Protein AF-A0A8X7SJ91-F1 (afdb_monomer_lite)

Radius of gyration: 22.36 Å; chains: 1; bounding box: 87×48×69 Å

InterPro domains:
  IPR030182 Purine permease, plant [PF16913] (21-328)
  IPR030182 Purine permease, plant [PTHR31376] (12-329)

Organism: Brassica carinata (NCBI:txid52824)

Sequence (375 aa):
MEVDPTTEIVNETGENINLATIITCTTFVITGQCIARLLETFHHHHNFYWSLHDGIWTQPFLQVIGFPLLLLPFFFLSSRKHNQLLITSKPYSLSLLYICTGITMLVQVRLYVKGKLESPFNKFLLLDGSRIYLTPIFAAIIKRIKFNVWMVISLVYTIAITTLSSYVGGELSALLSAFTFIFLLGNIEKTFDVYISKGNKKVKPIFADVLEILIFSSLCATLAAVFISGENHDLMREMEGFPKGKIVYVMTMVGQVAAWQIYWVGIVGLVVFAESIVTSNIVSFSPYPIIMVLEILFFNYEDDEFDGYLGAALVLSAFMVVNCLYKTRHVRRYEISKRSRFFLVLVSVFVHHLYISELLTSDPYISPPTAFDFY

pLDDT: mean 75.72, std 19.74, range [23.92, 96.69]

Structure (mmCIF, N/CA/C/O backbone):
data_AF-A0A8X7SJ91-F1
#
_entry.id   AF-A0A8X7SJ91-F1
#
loop_
_atom_site.group_PDB
_atom_site.id
_atom_site.type_symbol
_atom_site.label_atom_id
_atom_site.label_alt_id
_atom_site.label_comp_id
_atom_site.label_asym_id
_atom_site.label_entity_id
_atom_site.label_seq_id
_atom_site.pdbx_PDB_ins_code
_atom_site.Cartn_x
_atom_site.Cartn_y
_atom_site.Cartn_z
_atom_site.occupancy
_atom_site.B_iso_or_equiv
_atom_site.auth_seq_id
_atom_site.auth_comp_id
_atom_site.auth_asym_id
_atom_site.auth_atom_id
_atom_site.pdbx_PDB_model_num
ATOM 1 N N . MET A 1 1 ? -46.732 -22.318 40.291 1.00 35.66 1 MET A N 1
ATOM 2 C CA . MET A 1 1 ? -45.824 -23.247 39.598 1.00 35.66 1 MET A CA 1
ATOM 3 C C . MET A 1 1 ? -45.479 -22.571 38.287 1.00 35.66 1 MET A C 1
ATOM 5 O O . MET A 1 1 ? -46.330 -22.456 37.418 1.00 35.66 1 MET A O 1
ATOM 9 N N . GLU A 1 2 ? -44.314 -21.940 38.284 1.00 39.47 2 GLU A N 1
ATOM 10 C CA . GLU A 1 2 ? -43.670 -21.258 37.159 1.00 39.47 2 GLU A CA 1
ATOM 11 C C . GLU A 1 2 ? -43.224 -22.295 36.130 1.00 39.47 2 GLU A C 1
ATOM 13 O O . GLU A 1 2 ? -42.610 -23.271 36.551 1.00 39.47 2 GLU A O 1
ATOM 18 N N . VAL A 1 3 ? -43.478 -22.058 34.838 1.00 31.94 3 VAL A N 1
ATOM 19 C CA . VAL A 1 3 ? -42.586 -22.455 33.734 1.00 31.94 3 VAL A CA 1
ATOM 20 C C . VAL A 1 3 ? -42.840 -21.508 32.545 1.00 31.94 3 VAL A C 1
ATOM 22 O O . VAL A 1 3 ? -43.873 -21.601 31.886 1.00 31.94 3 VAL A O 1
ATOM 25 N N . ASP A 1 4 ? -41.894 -20.606 32.281 1.00 37.00 4 ASP A N 1
ATOM 26 C CA . ASP A 1 4 ? -41.561 -20.131 30.925 1.00 37.00 4 ASP A CA 1
ATOM 27 C C . ASP A 1 4 ? -40.489 -21.099 30.378 1.00 37.00 4 ASP A C 1
ATOM 29 O O . ASP A 1 4 ? -39.658 -21.567 31.167 1.00 37.00 4 ASP A O 1
ATOM 33 N N . PRO A 1 5 ? -40.506 -21.466 29.083 1.00 40.91 5 PRO A N 1
ATOM 34 C CA . PRO A 1 5 ? -39.449 -20.907 28.248 1.00 40.91 5 PRO A CA 1
ATOM 35 C C . PRO A 1 5 ? -39.860 -20.688 26.784 1.00 40.91 5 PRO A C 1
ATOM 37 O O . PRO A 1 5 ? -40.113 -21.608 26.006 1.00 40.91 5 PRO A O 1
ATOM 40 N N . THR A 1 6 ? -39.744 -19.436 26.371 1.00 42.03 6 THR A N 1
ATOM 41 C CA . THR A 1 6 ? -39.021 -19.036 25.161 1.00 42.03 6 THR A CA 1
ATOM 42 C C . THR A 1 6 ? -37.831 -19.962 24.849 1.00 42.03 6 THR A C 1
ATOM 44 O O . THR A 1 6 ? -36.856 -20.032 25.592 1.00 42.03 6 THR A O 1
ATOM 47 N N . THR A 1 7 ? -37.870 -20.675 23.721 1.00 30.28 7 THR A N 1
ATOM 48 C CA . THR A 1 7 ? -36.675 -21.307 23.138 1.00 30.28 7 THR A CA 1
ATOM 49 C C . THR A 1 7 ? -36.791 -21.368 21.615 1.00 30.28 7 THR A C 1
ATOM 51 O O . THR A 1 7 ? -37.605 -22.082 21.042 1.00 30.28 7 THR A O 1
ATOM 54 N N . GLU A 1 8 ? -35.936 -20.556 20.991 1.00 31.19 8 GLU A N 1
ATOM 55 C CA . GLU A 1 8 ? -35.143 -20.928 19.816 1.00 31.19 8 GLU A CA 1
ATOM 56 C C . GLU A 1 8 ? -35.848 -21.117 18.468 1.00 31.19 8 GLU A C 1
ATOM 58 O O . GLU A 1 8 ? -35.842 -22.188 17.878 1.00 31.19 8 GLU A O 1
ATOM 63 N N . ILE A 1 9 ? -36.261 -19.993 17.874 1.00 29.92 9 ILE A N 1
ATOM 64 C CA . ILE A 1 9 ? -35.948 -19.732 16.456 1.00 29.92 9 ILE A CA 1
ATOM 65 C C . ILE A 1 9 ? -35.434 -18.289 16.338 1.00 29.92 9 ILE A C 1
ATOM 67 O O . ILE A 1 9 ? -36.047 -17.418 15.723 1.00 29.92 9 ILE A O 1
ATOM 71 N N . VAL A 1 10 ? -34.309 -17.996 16.995 1.00 26.42 10 VAL A N 1
ATOM 72 C CA . VAL A 1 10 ? -33.540 -16.782 16.696 1.00 26.42 10 VAL A CA 1
ATOM 73 C C . VAL A 1 10 ? -32.584 -17.145 15.568 1.00 26.42 10 VAL A C 1
ATOM 75 O O . VAL A 1 10 ? -31.586 -17.822 15.783 1.00 26.42 10 VAL A O 1
ATOM 78 N N . ASN A 1 11 ? -32.928 -16.707 14.358 1.00 26.28 11 ASN A N 1
ATOM 79 C CA . ASN A 1 11 ? -32.080 -16.751 13.171 1.00 26.28 11 ASN A CA 1
ATOM 80 C C . ASN A 1 11 ? -30.617 -16.381 13.493 1.00 26.28 11 ASN A C 1
ATOM 82 O O . ASN A 1 11 ? -30.306 -15.220 13.772 1.00 26.28 11 ASN A O 1
ATOM 86 N N . GLU A 1 12 ? -29.711 -17.353 13.368 1.00 33.91 12 GLU A N 1
ATOM 87 C CA . GLU A 1 12 ? -28.250 -17.201 13.407 1.00 33.91 12 GLU A CA 1
ATOM 88 C C . GLU A 1 12 ? -27.692 -16.480 12.157 1.00 33.91 12 GLU A C 1
ATOM 90 O O . GLU A 1 12 ? -26.766 -16.942 11.495 1.00 33.91 12 GLU A O 1
ATOM 95 N N . THR A 1 13 ? -28.230 -15.319 11.784 1.00 36.06 13 THR A N 1
ATOM 96 C CA . THR A 1 13 ? -27.775 -14.573 10.590 1.00 36.06 13 THR A CA 1
ATOM 97 C C . THR A 1 13 ? -27.270 -13.170 10.916 1.00 36.06 13 THR A C 1
ATOM 99 O O . THR A 1 13 ? -27.428 -12.238 10.131 1.00 36.06 13 THR A O 1
ATOM 102 N N . GLY A 1 14 ? -26.633 -13.000 12.078 1.00 36.09 14 GLY A N 1
ATOM 103 C CA . GLY A 1 14 ? -26.026 -11.728 12.488 1.00 36.09 14 GLY A CA 1
ATOM 104 C C . GLY A 1 14 ? -24.564 -11.515 12.056 1.00 36.09 14 GLY A C 1
ATOM 105 O O . GLY A 1 14 ? -24.083 -10.380 12.097 1.00 36.09 14 GLY A O 1
ATOM 106 N N . GLU A 1 15 ? -23.833 -12.567 11.651 1.00 43.22 15 GLU A N 1
ATOM 107 C CA . GLU A 1 15 ? -22.353 -12.549 11.641 1.00 43.22 15 GLU A CA 1
ATOM 108 C C . GLU A 1 15 ? -21.637 -12.644 10.274 1.00 43.22 15 GLU A C 1
ATOM 110 O O . GLU A 1 15 ? -20.440 -12.363 10.219 1.00 43.22 15 GLU A O 1
ATOM 115 N N . ASN A 1 16 ? -22.324 -12.906 9.153 1.00 49.28 16 ASN A N 1
ATOM 116 C CA . ASN A 1 16 ? -21.659 -13.187 7.861 1.00 49.28 16 ASN A CA 1
ATOM 117 C C . ASN A 1 16 ? -21.100 -11.970 7.089 1.00 49.28 16 ASN A C 1
ATOM 119 O O . ASN A 1 16 ? -20.189 -12.130 6.278 1.00 49.28 16 ASN A O 1
ATOM 123 N N . ILE A 1 17 ? -21.596 -10.750 7.329 1.00 52.75 17 ILE A N 1
ATOM 124 C CA . ILE A 1 17 ? -21.299 -9.601 6.446 1.00 52.75 17 ILE A CA 1
ATOM 125 C C . ILE A 1 17 ? -19.835 -9.138 6.548 1.00 52.75 17 ILE A C 1
ATOM 127 O O . ILE A 1 17 ? -19.219 -8.842 5.530 1.00 52.75 17 ILE A O 1
ATOM 131 N N . ASN A 1 18 ? -19.235 -9.118 7.743 1.00 69.25 18 ASN A N 1
ATOM 132 C CA . ASN A 1 18 ? -17.861 -8.610 7.876 1.00 69.25 18 ASN A CA 1
ATOM 133 C C . ASN A 1 18 ? -16.819 -9.591 7.323 1.00 69.25 18 ASN A C 1
ATOM 135 O O . ASN A 1 18 ? -15.817 -9.148 6.776 1.00 69.25 18 ASN A O 1
ATOM 139 N N . LEU A 1 19 ? -17.042 -10.907 7.435 1.00 81.31 19 LEU A N 1
ATOM 140 C CA . LEU A 1 19 ? -16.067 -11.897 6.969 1.00 81.31 19 LEU A CA 1
ATOM 141 C C . LEU A 1 19 ? -15.964 -11.902 5.441 1.00 81.31 19 LEU A C 1
ATOM 143 O O . LEU A 1 19 ? -14.857 -11.871 4.914 1.00 81.31 19 LEU A O 1
ATOM 147 N N . ALA A 1 20 ? -17.102 -11.884 4.741 1.00 85.44 20 ALA A N 1
ATOM 148 C CA . ALA A 1 20 ? -17.124 -11.807 3.282 1.00 85.44 20 ALA A CA 1
ATOM 149 C C . ALA A 1 20 ? -16.411 -10.542 2.775 1.00 85.44 20 ALA A C 1
ATOM 151 O O . ALA A 1 20 ? -15.606 -10.611 1.848 1.00 85.44 20 ALA A O 1
ATOM 152 N N . THR A 1 21 ? -16.635 -9.403 3.436 1.00 87.75 21 THR A N 1
ATOM 153 C CA . THR A 1 21 ? -15.948 -8.143 3.133 1.00 87.75 21 THR A CA 1
ATOM 154 C C . THR A 1 21 ? -14.440 -8.241 3.352 1.00 87.75 21 THR A C 1
ATOM 156 O O . THR A 1 21 ? -13.679 -7.856 2.472 1.00 87.75 21 THR A O 1
ATOM 159 N N . ILE A 1 22 ? -13.991 -8.804 4.478 1.00 89.06 22 ILE A N 1
ATOM 160 C CA . ILE A 1 22 ? -12.558 -8.973 4.764 1.00 89.06 22 ILE A CA 1
ATOM 161 C C . ILE A 1 22 ? -11.905 -9.900 3.736 1.00 89.06 22 ILE A C 1
ATOM 163 O O . ILE A 1 22 ? -10.853 -9.555 3.211 1.00 89.06 22 ILE A O 1
ATOM 167 N N . ILE A 1 23 ? -12.535 -11.030 3.399 1.00 91.50 23 ILE A N 1
ATOM 168 C CA . ILE A 1 23 ? -12.040 -11.952 2.363 1.00 91.50 23 ILE A CA 1
ATOM 169 C C . ILE A 1 23 ? -11.951 -11.240 1.009 1.00 91.50 23 ILE A C 1
ATOM 171 O O . ILE A 1 23 ? -10.958 -11.390 0.296 1.00 91.50 23 ILE A O 1
ATOM 175 N N . THR A 1 24 ? -12.952 -10.426 0.672 1.00 92.44 24 THR A N 1
ATOM 176 C CA . THR A 1 24 ? -12.950 -9.622 -0.559 1.00 92.44 24 THR A CA 1
ATOM 177 C C . THR A 1 24 ? -11.774 -8.645 -0.568 1.00 92.44 24 THR A C 1
ATOM 179 O O . THR A 1 24 ? -11.020 -8.605 -1.536 1.00 92.44 24 THR A O 1
ATOM 182 N N . CYS A 1 25 ? -11.548 -7.915 0.529 1.00 94.25 25 CYS A N 1
ATOM 183 C CA . CYS A 1 25 ? -10.417 -6.999 0.652 1.00 94.25 25 CYS A CA 1
ATOM 184 C C . CYS A 1 25 ? -9.068 -7.730 0.589 1.00 94.25 25 CYS A C 1
ATOM 186 O O . CYS A 1 25 ? -8.174 -7.279 -0.117 1.00 94.25 25 CYS A O 1
ATOM 188 N N . THR A 1 26 ? -8.921 -8.874 1.265 1.00 93.69 26 THR A N 1
ATOM 189 C CA . THR A 1 26 ? -7.720 -9.720 1.177 1.00 93.69 26 THR A CA 1
ATOM 190 C C . THR A 1 26 ? -7.458 -10.160 -0.259 1.00 93.69 26 THR A C 1
ATOM 192 O O . THR A 1 26 ? -6.325 -10.067 -0.724 1.00 93.69 26 THR A O 1
ATOM 195 N N . THR A 1 27 ? -8.502 -10.574 -0.979 1.00 94.75 27 THR A N 1
ATOM 196 C CA . THR A 1 27 ? -8.394 -10.961 -2.390 1.00 94.75 27 THR A CA 1
ATOM 197 C C . THR A 1 27 ? -7.910 -9.782 -3.228 1.00 94.75 27 THR A C 1
ATOM 199 O O . THR A 1 27 ? -6.934 -9.934 -3.949 1.00 94.75 27 THR A O 1
ATOM 202 N N . PHE A 1 28 ? -8.505 -8.595 -3.064 1.00 96.31 28 PHE A N 1
ATOM 203 C CA . PHE A 1 28 ? -8.079 -7.379 -3.765 1.00 96.31 28 PHE A CA 1
ATOM 204 C C . PHE A 1 28 ? -6.616 -7.012 -3.501 1.00 96.31 28 PHE A C 1
ATOM 206 O O . PHE A 1 28 ? -5.910 -6.654 -4.442 1.00 96.31 28 PHE A O 1
ATOM 213 N N . VAL A 1 29 ? -6.140 -7.135 -2.256 1.00 96.56 29 VAL A N 1
ATOM 214 C CA . VAL A 1 29 ? -4.726 -6.894 -1.927 1.00 96.56 29 VAL A CA 1
ATOM 215 C C . VAL A 1 29 ? -3.825 -7.865 -2.682 1.00 96.56 29 VAL A C 1
ATOM 217 O O . VAL A 1 29 ? -2.911 -7.425 -3.376 1.00 96.56 29 VAL A O 1
ATOM 220 N N . ILE A 1 30 ? -4.098 -9.170 -2.583 1.00 94.75 30 ILE A N 1
ATOM 221 C CA . ILE A 1 30 ? -3.256 -10.202 -3.197 1.00 94.75 30 ILE A CA 1
ATOM 222 C C . ILE A 1 30 ? -3.257 -10.048 -4.721 1.00 94.75 30 ILE A C 1
ATOM 224 O O . ILE A 1 30 ? -2.191 -9.946 -5.324 1.00 94.75 30 ILE A O 1
ATOM 228 N N . THR A 1 31 ? -4.434 -9.972 -5.351 1.00 95.62 31 THR A N 1
ATOM 229 C CA . THR A 1 31 ? -4.539 -9.885 -6.813 1.00 95.62 31 THR A CA 1
ATOM 230 C C . THR A 1 31 ? -3.985 -8.570 -7.347 1.00 95.62 31 THR A C 1
ATOM 232 O O . THR A 1 31 ? -3.241 -8.580 -8.323 1.00 95.62 31 THR A O 1
ATOM 235 N N . GLY A 1 32 ? -4.315 -7.443 -6.707 1.00 95.69 32 GLY A N 1
ATOM 236 C CA . GLY A 1 32 ? -3.854 -6.122 -7.133 1.00 95.69 32 GLY A CA 1
ATOM 237 C C . GLY A 1 32 ? -2.334 -6.008 -7.068 1.00 95.69 32 GLY A C 1
ATOM 238 O O . GLY A 1 32 ? -1.708 -5.592 -8.038 1.00 95.69 32 GLY A O 1
ATOM 239 N N . GLN A 1 33 ? -1.723 -6.459 -5.970 1.00 94.94 33 GLN A N 1
ATOM 240 C CA . GLN A 1 33 ? -0.270 -6.418 -5.815 1.00 94.94 33 GLN A CA 1
ATOM 241 C C . GLN A 1 33 ? 0.443 -7.363 -6.790 1.00 94.94 33 GLN A C 1
ATOM 243 O O . GLN A 1 33 ? 1.427 -6.951 -7.398 1.00 94.94 33 GLN A O 1
ATOM 248 N N . CYS A 1 34 ? -0.055 -8.591 -6.986 1.00 94.44 34 CYS A N 1
ATOM 249 C CA . CYS A 1 34 ? 0.554 -9.532 -7.933 1.00 94.44 34 CYS A CA 1
ATOM 250 C C . CYS A 1 34 ? 0.533 -8.985 -9.365 1.00 94.44 34 CYS A C 1
ATOM 252 O O . CYS A 1 34 ? 1.568 -8.958 -10.024 1.00 94.44 34 CYS A O 1
ATOM 254 N N . ILE A 1 35 ? -0.622 -8.494 -9.832 1.00 94.81 35 ILE A N 1
ATOM 255 C CA . ILE A 1 35 ? -0.755 -7.940 -11.187 1.00 94.81 35 ILE A CA 1
ATOM 256 C C . ILE A 1 35 ? 0.128 -6.696 -11.348 1.00 94.81 35 ILE A C 1
ATOM 258 O O . ILE A 1 35 ? 0.855 -6.587 -12.333 1.00 94.81 35 ILE A O 1
ATOM 262 N N . ALA A 1 36 ? 0.098 -5.771 -10.383 1.00 93.44 36 ALA A N 1
ATOM 263 C CA . ALA A 1 36 ? 0.868 -4.534 -10.465 1.00 93.44 36 ALA A CA 1
ATOM 264 C C . ALA A 1 36 ? 2.381 -4.791 -10.522 1.00 93.44 36 ALA A C 1
ATOM 266 O O . ALA A 1 36 ? 3.072 -4.158 -11.321 1.00 93.44 36 ALA A O 1
ATOM 267 N N . ARG A 1 37 ? 2.882 -5.732 -9.707 1.00 90.56 37 ARG A N 1
ATOM 268 C CA . ARG A 1 37 ? 4.304 -6.096 -9.668 1.00 90.56 37 ARG A CA 1
ATOM 269 C C . ARG A 1 37 ? 4.747 -6.886 -10.886 1.00 90.56 37 ARG A C 1
ATOM 271 O O . ARG A 1 37 ? 5.792 -6.571 -11.428 1.00 90.56 37 ARG A O 1
ATOM 278 N N . LEU A 1 38 ? 3.933 -7.806 -11.397 1.00 89.56 38 LEU A N 1
ATOM 279 C CA . LEU A 1 38 ? 4.258 -8.485 -12.654 1.00 89.56 38 LEU A CA 1
ATOM 280 C C . LEU A 1 38 ? 4.338 -7.519 -13.833 1.00 89.56 38 LEU A C 1
ATOM 282 O O . LEU A 1 38 ? 5.229 -7.639 -14.666 1.00 89.56 38 LEU A O 1
ATOM 286 N N . LEU A 1 39 ? 3.433 -6.541 -13.898 1.00 90.25 39 LEU A N 1
ATOM 287 C CA . LEU A 1 39 ? 3.492 -5.495 -14.916 1.00 90.25 39 LEU A CA 1
ATOM 288 C C . LEU A 1 39 ? 4.682 -4.546 -14.703 1.00 90.25 39 LEU A C 1
ATOM 290 O O . LEU A 1 39 ? 5.240 -4.063 -15.684 1.00 90.25 39 LEU A O 1
ATOM 294 N N . GLU A 1 40 ? 5.096 -4.310 -13.453 1.00 87.44 40 GLU A N 1
ATOM 295 C CA . GLU A 1 40 ? 6.320 -3.560 -13.121 1.00 87.44 40 GLU A CA 1
ATOM 296 C C . GLU A 1 40 ? 7.558 -4.294 -13.629 1.00 87.44 40 GLU A C 1
ATOM 298 O O . GLU A 1 40 ? 8.393 -3.701 -14.306 1.00 87.44 40 GLU A O 1
ATOM 303 N N . THR A 1 41 ? 7.641 -5.595 -13.361 1.00 84.56 41 THR A N 1
ATOM 304 C CA . THR A 1 41 ? 8.737 -6.457 -13.799 1.00 84.56 41 THR A CA 1
ATOM 305 C C . THR A 1 41 ? 8.736 -6.610 -15.318 1.00 84.56 41 THR A C 1
ATOM 307 O O . THR A 1 41 ? 9.790 -6.483 -15.928 1.00 84.56 41 THR A O 1
ATOM 310 N N . PHE A 1 42 ? 7.567 -6.737 -15.959 1.00 84.94 42 PHE A N 1
ATOM 311 C CA . PHE A 1 42 ? 7.442 -6.710 -17.422 1.00 84.94 42 PHE A CA 1
ATOM 312 C C . PHE A 1 42 ? 7.969 -5.408 -18.020 1.00 84.94 42 PHE A C 1
ATOM 314 O O . PHE A 1 42 ? 8.719 -5.422 -18.996 1.00 84.94 42 PHE A O 1
ATOM 321 N N . HIS A 1 43 ? 7.553 -4.282 -17.439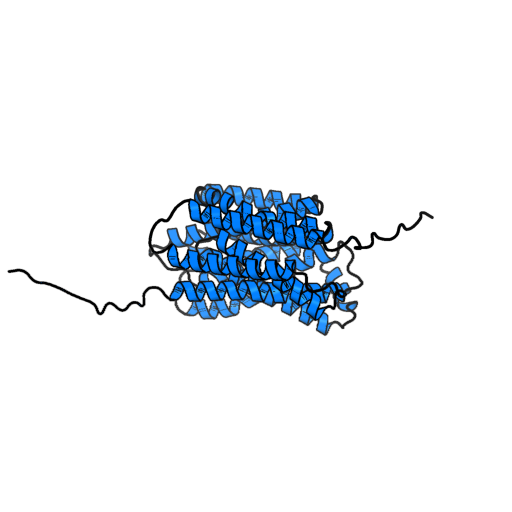 1.00 82.75 43 HIS A N 1
ATOM 322 C CA . HIS A 1 43 ? 8.004 -2.971 -17.862 1.00 82.75 43 HIS A CA 1
ATOM 323 C C . HIS A 1 43 ? 9.525 -2.866 -17.716 1.00 82.75 43 HIS A C 1
ATOM 325 O O . HIS A 1 43 ? 10.193 -2.557 -18.693 1.00 82.75 43 HIS A O 1
ATOM 331 N N . HIS A 1 44 ? 10.080 -3.205 -16.551 1.00 78.38 44 HIS A N 1
ATOM 332 C CA . HIS A 1 44 ? 11.515 -3.109 -16.285 1.00 78.38 44 HIS A CA 1
ATOM 333 C C . HIS A 1 44 ? 12.352 -4.047 -17.167 1.00 78.38 44 HIS A C 1
ATOM 335 O O . HIS A 1 44 ? 13.322 -3.611 -17.777 1.00 78.38 44 HIS A O 1
ATOM 341 N N . HIS A 1 45 ? 11.934 -5.305 -17.315 1.00 77.12 45 HIS A N 1
ATOM 342 C CA . HIS A 1 45 ? 12.626 -6.314 -18.121 1.00 77.12 45 HIS A CA 1
ATOM 343 C C . HIS A 1 45 ? 12.759 -5.905 -19.596 1.00 77.12 45 HIS A C 1
ATOM 345 O O . HIS A 1 45 ? 13.729 -6.252 -20.266 1.00 77.12 45 HIS A O 1
ATOM 351 N N . HIS A 1 46 ? 11.791 -5.149 -20.120 1.00 73.44 46 HIS A N 1
ATOM 352 C CA . HIS A 1 46 ? 11.810 -4.684 -21.503 1.00 73.44 46 HIS A CA 1
ATOM 353 C C . HIS A 1 46 ? 12.308 -3.252 -21.679 1.00 73.44 46 HIS A C 1
ATOM 355 O O . HIS A 1 46 ? 12.417 -2.801 -22.814 1.00 73.44 46 HIS A O 1
ATOM 361 N N . ASN A 1 47 ? 12.629 -2.524 -20.616 1.00 67.19 47 ASN A N 1
ATOM 362 C CA . ASN A 1 47 ? 13.005 -1.124 -20.732 1.00 67.19 47 ASN A CA 1
ATOM 363 C C . ASN A 1 47 ? 14.522 -0.951 -20.587 1.00 67.19 47 ASN A C 1
ATOM 365 O O . ASN A 1 47 ? 15.054 -0.776 -19.497 1.00 67.19 47 ASN A O 1
ATOM 369 N N . PHE A 1 48 ? 15.225 -1.011 -21.722 1.00 51.38 48 PHE A N 1
ATOM 370 C CA . PHE A 1 48 ? 16.693 -0.967 -21.797 1.00 51.38 48 PHE A CA 1
ATOM 371 C C . PHE A 1 48 ? 17.288 0.408 -21.430 1.00 51.38 48 PHE A C 1
ATOM 373 O O . PHE A 1 48 ? 18.461 0.509 -21.087 1.00 51.38 48 PHE A O 1
ATOM 380 N N . TYR A 1 49 ? 16.480 1.473 -21.495 1.00 49.22 49 TYR A N 1
ATOM 381 C CA . TYR A 1 49 ? 16.886 2.858 -21.215 1.00 49.22 49 TYR A CA 1
ATOM 382 C C . TYR A 1 49 ? 16.627 3.296 -19.774 1.00 49.22 49 TYR A C 1
ATOM 384 O O . TYR A 1 49 ? 16.712 4.486 -19.469 1.00 49.22 49 TYR A O 1
ATOM 392 N N . TRP A 1 50 ? 16.301 2.359 -18.886 1.00 51.56 50 TRP A N 1
ATOM 393 C CA . TRP A 1 50 ? 16.043 2.682 -17.496 1.00 51.56 50 TRP A CA 1
ATOM 394 C C . TRP A 1 50 ? 17.364 3.040 -16.795 1.00 51.56 50 TRP A C 1
ATOM 396 O O . TRP A 1 50 ? 18.108 2.181 -16.322 1.00 51.56 50 TRP A O 1
ATOM 406 N N . SER A 1 51 ? 17.692 4.335 -16.786 1.00 49.56 51 SER A N 1
ATOM 407 C CA . SER A 1 51 ? 18.738 4.882 -15.928 1.00 49.56 51 SER A CA 1
ATOM 408 C C . SER A 1 51 ? 18.336 4.608 -14.473 1.00 49.56 51 SER A C 1
ATOM 410 O O . SER A 1 51 ? 17.155 4.693 -14.131 1.00 49.56 51 SER A O 1
ATOM 412 N N . LEU A 1 52 ? 19.308 4.319 -13.601 1.00 49.81 52 LEU A N 1
ATOM 413 C CA . LEU A 1 52 ? 19.094 4.022 -12.174 1.00 49.81 52 LEU A CA 1
ATOM 414 C C . LEU A 1 52 ? 18.288 5.117 -11.424 1.00 49.81 52 LEU A C 1
ATOM 416 O O . LEU A 1 52 ? 17.884 4.907 -10.282 1.00 49.81 52 LEU A O 1
ATOM 420 N N . HIS A 1 53 ? 18.062 6.286 -12.040 1.00 50.66 53 HIS A N 1
ATOM 421 C CA . HIS A 1 53 ? 17.351 7.430 -11.467 1.00 50.66 53 HIS A CA 1
ATOM 422 C C . HIS A 1 53 ? 16.034 7.825 -12.167 1.00 50.66 53 HIS A C 1
ATOM 424 O O . HIS A 1 53 ? 15.186 8.407 -11.493 1.00 50.66 53 HIS A O 1
ATOM 430 N N . ASP A 1 54 ? 15.807 7.469 -13.438 1.00 56.84 54 ASP A N 1
ATOM 431 C CA . ASP A 1 54 ? 14.702 8.013 -14.268 1.00 56.84 54 ASP A CA 1
ATOM 432 C C . ASP A 1 54 ? 13.307 7.418 -13.942 1.00 56.84 54 ASP A C 1
ATOM 434 O O . ASP A 1 54 ? 12.295 7.799 -14.524 1.00 56.84 54 ASP A O 1
ATOM 438 N N . GLY A 1 55 ? 13.220 6.441 -13.029 1.00 61.72 55 GLY A N 1
ATOM 439 C CA . GLY A 1 55 ? 11.958 5.772 -12.666 1.00 61.72 55 GLY A CA 1
ATOM 440 C C . GLY A 1 55 ? 11.476 6.000 -11.238 1.00 61.72 55 GLY A C 1
ATOM 441 O O . GLY A 1 55 ? 10.472 5.407 -10.829 1.00 61.72 55 GLY A O 1
ATOM 442 N N . ILE A 1 56 ? 12.192 6.812 -10.455 1.00 72.31 56 ILE A N 1
ATOM 443 C CA . ILE A 1 56 ? 11.934 6.958 -9.017 1.00 72.31 56 ILE A CA 1
ATOM 444 C C . ILE A 1 56 ? 10.559 7.596 -8.757 1.00 72.31 56 ILE A C 1
ATOM 446 O O . ILE A 1 56 ? 9.908 7.230 -7.775 1.00 72.31 56 ILE A O 1
ATOM 450 N N . TRP A 1 57 ? 10.086 8.503 -9.622 1.00 77.75 57 TRP A N 1
ATOM 451 C CA . TRP A 1 57 ? 8.757 9.117 -9.486 1.00 77.75 57 TRP A CA 1
ATOM 452 C C . TRP A 1 57 ? 7.664 8.480 -10.333 1.00 77.75 57 TRP A C 1
ATOM 454 O O . TRP A 1 57 ? 6.493 8.594 -9.961 1.00 77.75 57 TRP A O 1
ATOM 464 N N . THR A 1 58 ? 8.015 7.754 -11.395 1.00 81.44 58 THR A N 1
ATOM 465 C CA . THR A 1 58 ? 7.047 7.063 -12.256 1.00 81.44 58 THR A CA 1
ATOM 466 C C . THR A 1 58 ? 6.161 6.120 -11.446 1.00 81.44 58 THR A C 1
ATOM 468 O O . THR A 1 58 ? 4.936 6.192 -11.520 1.00 81.44 58 THR A O 1
ATOM 471 N N . GLN A 1 59 ? 6.754 5.293 -10.580 1.00 86.25 59 GLN A N 1
ATOM 472 C CA . GLN A 1 59 ? 5.995 4.357 -9.744 1.00 86.25 59 GLN A CA 1
ATOM 473 C C . GLN A 1 59 ? 5.075 5.056 -8.717 1.00 86.25 59 GLN A C 1
ATOM 475 O O . GLN A 1 59 ? 3.880 4.747 -8.699 1.00 86.25 59 GLN A O 1
ATOM 480 N N . PRO A 1 60 ? 5.542 6.025 -7.899 1.00 87.50 60 PRO A N 1
ATOM 481 C CA . PRO A 1 60 ? 4.662 6.834 -7.050 1.00 87.50 60 PRO A CA 1
ATOM 482 C C . PRO A 1 60 ? 3.508 7.495 -7.811 1.00 87.50 60 PRO A C 1
ATOM 484 O O . PRO A 1 60 ? 2.377 7.508 -7.324 1.00 87.50 60 PRO A O 1
ATOM 487 N N . PHE A 1 61 ? 3.774 8.013 -9.012 1.00 86.81 61 PHE A N 1
ATOM 488 C CA . PHE A 1 61 ? 2.774 8.684 -9.833 1.00 86.81 61 PHE A CA 1
ATOM 489 C C . PHE A 1 61 ? 1.672 7.728 -10.306 1.00 86.81 61 PHE A C 1
ATOM 491 O O . PHE A 1 61 ? 0.486 8.030 -10.147 1.00 86.81 61 PHE A O 1
ATOM 498 N N . LEU A 1 62 ? 2.042 6.540 -10.801 1.00 88.19 62 LEU A N 1
ATOM 499 C CA . LEU A 1 62 ? 1.093 5.511 -11.248 1.00 88.19 62 LEU A CA 1
ATOM 500 C C . LEU A 1 62 ? 0.154 5.048 -10.125 1.00 88.19 62 LEU A C 1
ATOM 502 O O . LEU A 1 62 ? -1.013 4.743 -10.377 1.00 88.19 62 LEU A O 1
ATOM 506 N N . GLN A 1 63 ? 0.626 5.031 -8.875 1.00 88.94 63 GLN A N 1
ATOM 507 C CA . GLN A 1 63 ? -0.217 4.650 -7.741 1.00 88.94 63 GLN A CA 1
ATOM 508 C C . GLN A 1 63 ? -1.304 5.678 -7.411 1.00 88.94 63 GLN A C 1
ATOM 510 O O . GLN A 1 63 ? -2.362 5.291 -6.912 1.00 88.94 63 GLN A O 1
ATOM 515 N N . VAL A 1 64 ? -1.078 6.968 -7.684 1.00 88.25 64 VAL A N 1
ATOM 516 C CA . VAL A 1 64 ? -2.010 8.041 -7.288 1.00 88.25 64 VAL A CA 1
ATOM 517 C C . VAL A 1 64 ? -2.894 8.526 -8.431 1.00 88.25 64 VAL A C 1
ATOM 519 O O . VAL A 1 64 ? -4.061 8.836 -8.195 1.00 88.25 64 VAL A O 1
ATOM 522 N N . ILE A 1 65 ? -2.399 8.518 -9.676 1.00 89.38 65 ILE A N 1
ATOM 523 C CA . ILE A 1 65 ? -3.149 9.002 -10.848 1.00 89.38 65 ILE A CA 1
ATOM 524 C C . ILE A 1 65 ? -4.401 8.164 -11.148 1.00 89.38 65 ILE A C 1
ATOM 526 O O . ILE A 1 65 ? -5.318 8.631 -11.819 1.00 89.38 65 ILE A O 1
ATOM 530 N N . GLY A 1 66 ? -4.474 6.937 -10.625 1.00 87.38 66 GLY A N 1
ATOM 531 C CA . GLY A 1 66 ? -5.599 6.027 -10.831 1.00 87.38 66 GLY A CA 1
ATOM 532 C C . GLY A 1 66 ? -6.879 6.371 -10.077 1.00 87.38 66 GLY A C 1
ATOM 533 O O . GLY A 1 66 ? -7.899 5.728 -10.325 1.00 87.38 66 GLY A O 1
ATOM 534 N N . PHE A 1 67 ? -6.874 7.379 -9.200 1.00 87.94 67 PHE A N 1
ATOM 535 C CA . PHE A 1 67 ? -8.047 7.738 -8.396 1.00 87.94 67 PHE A CA 1
ATOM 536 C C . PHE A 1 67 ? -9.354 7.955 -9.190 1.00 87.94 67 PHE A C 1
ATOM 538 O O . PHE A 1 67 ? -10.412 7.625 -8.646 1.00 87.94 67 PHE A O 1
ATOM 545 N N . PRO A 1 68 ? -9.366 8.439 -10.456 1.00 90.31 68 PRO A N 1
ATOM 546 C CA . PRO A 1 68 ? -10.610 8.594 -11.207 1.00 90.31 68 PRO A CA 1
ATOM 547 C C . PRO A 1 68 ? -11.335 7.266 -11.454 1.00 90.31 68 PRO A C 1
ATOM 549 O O . PRO A 1 68 ? -12.562 7.253 -11.532 1.00 90.31 68 PRO A O 1
ATOM 552 N N . LEU A 1 69 ? -10.614 6.137 -11.505 1.00 90.06 69 LEU A N 1
ATOM 553 C CA . LEU A 1 69 ? -11.216 4.802 -11.628 1.00 90.06 69 LEU A CA 1
ATOM 554 C C . LEU A 1 69 ? -12.109 4.462 -10.426 1.00 90.06 69 LEU A C 1
ATOM 556 O O . LEU A 1 69 ? -13.076 3.715 -10.565 1.00 90.06 69 LEU A O 1
ATOM 560 N N . LEU A 1 70 ? -11.820 5.040 -9.255 1.00 89.06 70 LEU A N 1
ATOM 561 C CA . LEU A 1 70 ? -12.587 4.839 -8.025 1.00 89.06 70 LEU A CA 1
ATOM 562 C C . LEU A 1 70 ? -13.895 5.644 -7.991 1.00 89.06 70 LEU A C 1
ATOM 564 O O . LEU A 1 70 ? -14.788 5.320 -7.208 1.00 89.06 70 LEU A O 1
ATOM 568 N N . LEU A 1 71 ? -14.055 6.661 -8.847 1.00 87.56 71 LEU A N 1
ATOM 569 C CA . LEU A 1 71 ? -15.266 7.489 -8.883 1.00 87.56 71 LEU A CA 1
ATOM 570 C C . LEU A 1 71 ? -16.495 6.687 -9.321 1.00 87.56 71 LEU A C 1
ATOM 572 O O . LEU A 1 71 ? -17.575 6.854 -8.759 1.00 87.56 71 LEU A O 1
ATOM 576 N N . LEU A 1 72 ? -16.337 5.785 -10.291 1.00 86.81 72 LEU A N 1
ATOM 577 C CA . LEU A 1 72 ? -17.433 4.966 -10.807 1.00 86.81 72 LEU A CA 1
ATOM 578 C C . LEU A 1 72 ? -18.060 4.057 -9.727 1.00 86.81 72 LEU A C 1
ATOM 580 O O . LEU A 1 72 ? -19.274 4.157 -9.513 1.00 86.81 72 LEU A O 1
ATOM 584 N N . PRO A 1 73 ? -17.292 3.227 -8.986 1.00 86.06 73 PRO A N 1
ATOM 585 C CA . PRO A 1 73 ? -17.855 2.465 -7.877 1.00 86.06 73 PRO A CA 1
ATOM 586 C C . PRO A 1 73 ? -18.337 3.375 -6.739 1.00 86.06 73 PRO A C 1
ATOM 588 O O . PRO A 1 73 ? -19.346 3.058 -6.109 1.00 86.06 73 PRO A O 1
ATOM 591 N N . PHE A 1 74 ? -17.689 4.523 -6.503 1.00 84.94 74 PHE A N 1
ATOM 592 C CA . PHE A 1 74 ? -18.120 5.471 -5.475 1.00 84.94 74 PHE A CA 1
ATOM 593 C C . PHE A 1 74 ? -19.522 6.018 -5.749 1.00 84.94 74 PHE A C 1
ATOM 595 O O . PHE A 1 74 ? -20.375 5.942 -4.869 1.00 84.94 74 PHE A O 1
ATOM 602 N N . PHE A 1 75 ? -19.813 6.498 -6.962 1.00 83.00 75 PHE A N 1
ATOM 603 C CA . PHE A 1 75 ? -21.145 7.013 -7.296 1.00 83.00 75 PHE A CA 1
ATOM 604 C C . PHE A 1 75 ? -22.224 5.928 -7.221 1.00 83.00 75 PHE A C 1
ATOM 606 O O . PHE A 1 75 ? -23.307 6.179 -6.688 1.00 83.00 75 PHE A O 1
ATOM 613 N N . PHE A 1 76 ? -21.917 4.708 -7.673 1.00 82.50 76 PHE A N 1
ATOM 614 C CA . PHE A 1 76 ? -22.849 3.582 -7.601 1.00 82.50 76 PHE A CA 1
ATOM 615 C C . PHE A 1 76 ? -23.185 3.184 -6.153 1.00 82.50 76 PHE A C 1
ATOM 617 O O . PHE A 1 76 ? -24.338 2.896 -5.828 1.00 82.50 76 PHE A O 1
ATOM 624 N N . LEU A 1 77 ? -22.190 3.198 -5.260 1.00 79.69 77 LEU A N 1
ATOM 625 C CA . LEU A 1 77 ? -22.353 2.838 -3.848 1.00 79.69 77 LEU A CA 1
ATOM 626 C C . LEU A 1 77 ? -22.942 3.985 -3.007 1.00 79.69 77 LEU A C 1
ATOM 628 O O . LEU A 1 77 ? -23.771 3.739 -2.131 1.00 79.69 77 LEU A O 1
ATOM 632 N N . SER A 1 78 ? -22.551 5.230 -3.290 1.00 68.25 78 SER A N 1
ATOM 633 C CA . SER A 1 78 ? -22.967 6.441 -2.567 1.00 68.25 78 SER A CA 1
ATOM 634 C C . SER A 1 78 ? -24.436 6.799 -2.828 1.00 68.25 78 SER A C 1
ATOM 636 O O . SER A 1 78 ? -25.187 7.094 -1.890 1.00 68.25 78 SER A O 1
ATOM 638 N N . SER A 1 79 ? -24.898 6.633 -4.078 1.00 55.62 79 SER A N 1
ATOM 639 C CA . SER A 1 79 ? -26.286 6.883 -4.506 1.00 55.62 79 SER A CA 1
ATOM 640 C C . SER A 1 79 ? -27.330 6.104 -3.691 1.00 55.62 79 SER A C 1
ATOM 642 O O . SER A 1 79 ? -28.483 6.521 -3.586 1.00 55.62 79 SER A O 1
ATOM 644 N N . ARG A 1 80 ? -26.941 4.994 -3.049 1.00 52.38 80 ARG A N 1
ATOM 645 C CA . ARG A 1 80 ? -27.881 4.126 -2.337 1.00 52.38 80 ARG A CA 1
ATOM 646 C C . ARG A 1 80 ? -28.276 4.568 -0.929 1.00 52.38 80 ARG A C 1
ATOM 648 O O . ARG A 1 80 ? -29.231 3.962 -0.447 1.00 52.38 80 ARG A O 1
ATOM 655 N N . LYS A 1 81 ? -27.610 5.538 -0.266 1.00 51.62 81 LYS A N 1
ATOM 656 C CA . LYS A 1 81 ? -28.013 6.076 1.072 1.00 51.62 81 LYS A CA 1
ATOM 657 C C . LYS A 1 81 ? -27.076 7.126 1.713 1.00 51.62 81 LYS A C 1
ATOM 659 O O . LYS A 1 81 ? -27.248 7.420 2.897 1.00 51.62 81 LYS A O 1
ATOM 664 N N . HIS A 1 82 ? -26.081 7.677 1.019 1.00 50.56 82 HIS A N 1
ATOM 665 C CA . HIS A 1 82 ? -25.058 8.505 1.670 1.00 50.56 82 HIS A CA 1
ATOM 666 C C . HIS A 1 82 ? -25.369 10.012 1.577 1.00 50.56 82 HIS A C 1
ATOM 668 O O . HIS A 1 82 ? -24.876 10.717 0.708 1.00 50.56 82 HIS A O 1
ATOM 674 N N . ASN A 1 83 ? -26.214 10.521 2.481 1.00 45.78 83 ASN A N 1
ATOM 675 C CA . ASN A 1 83 ? -26.609 11.943 2.494 1.00 45.78 83 ASN A CA 1
ATOM 676 C C . ASN A 1 83 ? -25.611 12.887 3.200 1.00 45.78 83 ASN A C 1
ATOM 678 O O . ASN A 1 83 ? -25.916 14.066 3.366 1.00 45.78 83 ASN A O 1
ATOM 682 N N . GLN A 1 84 ? -24.442 12.415 3.640 1.00 53.09 84 GLN A N 1
ATOM 683 C CA . GLN A 1 84 ? -23.440 13.262 4.297 1.00 53.09 84 GLN A CA 1
ATOM 684 C C . GLN A 1 84 ? -22.031 12.850 3.872 1.00 53.09 84 GLN A C 1
ATOM 686 O O . GLN A 1 84 ? -21.510 11.866 4.381 1.00 53.09 84 GLN A O 1
ATOM 691 N N . LEU A 1 85 ? -21.428 13.632 2.970 1.00 54.19 85 LEU A N 1
ATOM 692 C CA . LEU A 1 85 ? -19.994 13.570 2.679 1.00 54.19 85 LEU A CA 1
ATOM 693 C C . LEU A 1 85 ? -19.194 13.817 3.966 1.00 54.19 85 LEU A C 1
ATOM 695 O O . LEU A 1 85 ? -19.495 14.729 4.746 1.00 54.19 85 LEU A O 1
ATOM 699 N N . LEU A 1 86 ? -18.148 13.024 4.171 1.00 53.91 86 LEU A N 1
ATOM 700 C CA . LEU A 1 86 ? -17.312 13.003 5.374 1.00 53.91 86 LEU A CA 1
ATOM 701 C C . LEU A 1 86 ? -16.634 14.363 5.624 1.00 53.91 86 LEU A C 1
ATOM 703 O O . LEU A 1 86 ? -16.494 14.809 6.772 1.00 53.91 86 LEU A O 1
ATOM 707 N N . ILE A 1 87 ? -16.323 15.072 4.533 1.00 50.94 87 ILE A N 1
ATOM 708 C CA . ILE A 1 87 ? -15.761 16.433 4.500 1.00 50.94 87 ILE A CA 1
ATOM 709 C C . ILE A 1 87 ? -16.624 17.456 5.253 1.00 50.94 87 ILE A C 1
ATOM 711 O O . ILE A 1 87 ? -16.094 18.394 5.854 1.00 50.94 87 ILE A O 1
ATOM 715 N N . THR A 1 88 ? -17.945 17.283 5.279 1.00 48.19 88 THR A N 1
ATOM 716 C CA . THR A 1 88 ? -18.873 18.310 5.776 1.00 48.19 88 THR A CA 1
ATOM 717 C C . THR A 1 88 ? -18.897 18.414 7.311 1.00 48.19 88 THR A C 1
ATOM 719 O O . THR A 1 88 ? -19.346 19.421 7.852 1.00 48.19 88 THR A O 1
ATOM 722 N N . SER A 1 89 ? -18.379 17.423 8.052 1.00 51.69 89 SER A N 1
ATOM 723 C CA . SER A 1 89 ? -18.578 17.334 9.513 1.00 51.69 89 SER A CA 1
ATOM 724 C C . SER A 1 89 ? -17.537 18.066 10.386 1.00 51.69 89 SER A C 1
ATOM 726 O O . SER A 1 89 ? -17.881 18.501 11.485 1.00 51.69 89 SER A O 1
ATOM 728 N N . LYS A 1 90 ? -16.277 18.226 9.934 1.00 54.62 90 LYS A N 1
ATOM 729 C CA . LYS A 1 90 ? -15.246 19.167 10.458 1.00 54.62 90 LYS A CA 1
ATOM 730 C C . LYS A 1 90 ? -14.162 19.377 9.378 1.00 54.62 90 LYS A C 1
ATOM 732 O O . LYS A 1 90 ? -13.207 18.597 9.352 1.00 54.62 90 LYS A O 1
ATOM 737 N N . PRO A 1 91 ? -14.266 20.402 8.517 1.00 59.28 91 PRO A N 1
ATOM 738 C CA . PRO A 1 91 ? -13.529 20.432 7.252 1.00 59.28 91 PRO A CA 1
ATOM 739 C C . PRO A 1 91 ? -12.006 20.510 7.432 1.00 59.28 91 PRO A C 1
ATOM 741 O O . PRO A 1 91 ? -11.276 19.758 6.798 1.00 59.28 91 PRO A O 1
ATOM 744 N N . TYR A 1 92 ? -11.505 21.344 8.348 1.00 62.31 92 TYR A N 1
ATOM 745 C CA . TYR A 1 92 ? -10.073 21.670 8.378 1.00 62.31 92 TYR A CA 1
ATOM 746 C C . TYR A 1 92 ? -9.170 20.543 8.906 1.00 62.31 92 TYR A C 1
ATOM 748 O O . TYR A 1 92 ? -8.151 20.231 8.294 1.00 62.31 92 TYR A O 1
ATOM 756 N N . SER A 1 93 ? -9.528 19.895 10.022 1.00 70.94 93 SER A N 1
ATOM 757 C CA . SER A 1 93 ? -8.660 18.872 10.629 1.00 70.94 93 SER A CA 1
ATOM 758 C C . SER A 1 93 ? -8.635 17.567 9.829 1.00 70.94 93 SER A C 1
ATOM 760 O O . SER A 1 93 ? -7.605 16.914 9.757 1.00 70.94 93 SER A O 1
ATOM 762 N N . LEU A 1 94 ? -9.771 17.172 9.248 1.00 78.88 94 LEU A N 1
ATOM 763 C CA . LEU A 1 94 ? -9.883 15.946 8.449 1.00 78.88 94 LEU A CA 1
ATOM 764 C C . LEU A 1 94 ? -9.240 16.132 7.072 1.00 78.88 94 LEU A C 1
ATOM 766 O O . LEU A 1 94 ? -8.473 15.277 6.643 1.00 78.88 94 LEU A O 1
ATOM 770 N N . SER A 1 95 ? -9.452 17.294 6.441 1.00 83.75 95 SER A N 1
ATOM 771 C CA . SER A 1 95 ? -8.771 17.653 5.193 1.00 83.75 95 SER A CA 1
ATOM 772 C C . SER A 1 95 ? -7.252 17.612 5.335 1.00 83.75 95 SER A C 1
ATOM 774 O O . SER A 1 95 ? -6.579 17.099 4.445 1.00 83.75 95 SER A O 1
ATOM 776 N N . LEU A 1 96 ? -6.706 18.093 6.457 1.00 86.88 96 LEU A N 1
ATOM 777 C CA . LEU A 1 96 ? -5.267 18.035 6.702 1.00 86.88 96 LEU A CA 1
ATOM 778 C C . LEU A 1 96 ? -4.748 16.590 6.763 1.00 86.88 96 LEU A C 1
ATOM 780 O O . LEU A 1 96 ? -3.659 16.312 6.264 1.00 86.88 96 LEU A O 1
ATOM 784 N N . LEU A 1 97 ? -5.521 15.661 7.333 1.00 88.50 97 LEU A N 1
ATOM 785 C CA . LEU A 1 97 ? -5.120 14.257 7.422 1.00 88.50 97 LEU A CA 1
ATOM 786 C C . LEU A 1 97 ? -5.196 13.565 6.060 1.00 88.50 97 LEU A C 1
ATOM 788 O O . LEU A 1 97 ? -4.315 12.765 5.755 1.00 88.50 97 LEU A O 1
ATOM 792 N N . TYR A 1 98 ? -6.171 13.916 5.214 1.00 89.75 98 TYR A N 1
ATOM 793 C CA . TYR A 1 98 ? -6.220 13.441 3.827 1.00 89.75 98 TYR A CA 1
ATOM 794 C C . TYR A 1 98 ? -5.002 13.887 3.025 1.00 89.75 98 TYR A C 1
ATOM 796 O O . TYR A 1 98 ? -4.399 13.054 2.346 1.00 89.75 98 TYR A O 1
ATOM 804 N N . ILE A 1 99 ? -4.605 15.157 3.169 1.00 91.81 99 ILE A N 1
ATOM 805 C CA . ILE A 1 99 ? -3.395 15.709 2.547 1.00 91.81 99 ILE A CA 1
ATOM 806 C C . ILE A 1 99 ? -2.157 14.958 3.047 1.00 91.81 99 ILE A C 1
ATOM 808 O O . ILE A 1 99 ? -1.380 14.459 2.236 1.00 91.81 99 ILE A O 1
ATOM 812 N N . CYS A 1 100 ? -1.995 14.816 4.369 1.00 93.12 100 CYS A N 1
ATOM 813 C CA . CYS A 1 100 ? -0.860 14.090 4.945 1.00 93.12 100 CYS A CA 1
ATOM 814 C C . CYS A 1 100 ? -0.812 12.639 4.456 1.00 93.12 100 CYS A C 1
ATOM 816 O O . CYS A 1 100 ? 0.250 12.155 4.082 1.00 93.12 100 CYS A O 1
ATOM 818 N N . THR A 1 101 ? -1.957 11.954 4.423 1.00 93.00 101 THR A N 1
ATOM 819 C CA . THR A 1 101 ? -2.081 10.567 3.952 1.00 93.00 101 THR A CA 1
ATOM 820 C C . THR A 1 101 ? -1.657 10.451 2.489 1.00 93.00 101 THR A C 1
ATOM 822 O O . THR A 1 101 ? -0.823 9.608 2.175 1.00 93.00 101 THR A O 1
ATOM 825 N N . GLY A 1 102 ? -2.147 11.335 1.615 1.00 93.06 102 GLY A N 1
ATOM 826 C CA . GLY A 1 102 ? -1.796 11.338 0.194 1.00 93.06 102 GLY A CA 1
ATOM 827 C C . GLY A 1 102 ? -0.312 11.603 -0.071 1.00 93.06 102 GLY A C 1
ATOM 828 O O . GLY A 1 102 ? 0.327 10.869 -0.820 1.00 93.06 102 GLY A O 1
ATOM 829 N N . ILE A 1 103 ? 0.271 12.612 0.584 1.00 93.31 103 ILE A N 1
ATOM 830 C CA . ILE A 1 103 ? 1.709 12.903 0.450 1.00 93.31 103 ILE A CA 1
ATOM 831 C C . ILE A 1 103 ? 2.543 11.746 1.016 1.00 93.31 103 ILE A C 1
ATOM 833 O O . ILE A 1 103 ? 3.518 11.322 0.400 1.00 93.31 103 ILE A O 1
ATOM 837 N N . THR A 1 104 ? 2.135 11.184 2.157 1.00 94.19 104 THR A N 1
ATOM 838 C CA . THR A 1 104 ? 2.814 10.033 2.768 1.00 94.19 104 THR A CA 1
ATOM 839 C C . THR A 1 104 ? 2.768 8.805 1.855 1.00 94.19 104 THR A C 1
ATOM 841 O O . THR A 1 104 ? 3.773 8.107 1.770 1.00 94.19 104 THR A O 1
ATOM 844 N N . MET A 1 105 ? 1.665 8.556 1.131 1.00 93.25 105 MET A N 1
ATOM 845 C CA . MET A 1 105 ? 1.591 7.494 0.112 1.00 93.25 105 MET A CA 1
ATOM 846 C C . MET A 1 105 ? 2.669 7.671 -0.962 1.00 93.25 105 MET A C 1
ATOM 848 O O . MET A 1 105 ? 3.433 6.744 -1.209 1.00 93.25 105 MET A O 1
ATOM 852 N N . LEU A 1 106 ? 2.792 8.867 -1.548 1.00 92.44 106 LEU A N 1
ATOM 853 C CA . LEU A 1 106 ? 3.815 9.144 -2.565 1.00 92.44 106 LEU A CA 1
ATOM 854 C C . LEU A 1 106 ? 5.231 8.920 -2.050 1.00 92.44 106 LEU A C 1
ATOM 856 O O . LEU A 1 106 ? 6.032 8.239 -2.688 1.00 92.44 106 LEU A O 1
ATOM 860 N N . VAL A 1 107 ? 5.535 9.500 -0.888 1.00 92.88 107 VAL A N 1
ATOM 861 C CA . VAL A 1 107 ? 6.870 9.409 -0.295 1.00 92.88 107 VAL A CA 1
ATOM 862 C C . VAL A 1 107 ? 7.193 7.967 0.086 1.00 92.88 107 VAL A C 1
ATOM 864 O O . VAL A 1 107 ? 8.323 7.532 -0.118 1.00 92.88 107 VAL A O 1
ATOM 867 N N . GLN A 1 108 ? 6.212 7.199 0.568 1.00 95.00 108 GLN A N 1
ATOM 868 C CA . GLN A 1 108 ? 6.391 5.782 0.874 1.00 95.00 108 GLN A CA 1
ATOM 869 C C . GLN A 1 108 ? 6.797 4.992 -0.370 1.00 95.00 108 GLN A C 1
ATOM 871 O O . GLN A 1 108 ? 7.785 4.263 -0.320 1.00 95.00 108 GLN A O 1
ATOM 876 N N . VAL A 1 109 ? 6.082 5.157 -1.485 1.00 92.50 109 VAL A N 1
ATOM 877 C CA . VAL A 1 109 ? 6.394 4.441 -2.732 1.00 92.50 109 VAL A CA 1
ATOM 878 C C . VAL A 1 109 ? 7.754 4.868 -3.268 1.00 92.50 109 VAL A C 1
ATOM 880 O O . VAL A 1 109 ? 8.531 4.026 -3.705 1.00 92.50 109 VAL A O 1
ATOM 883 N N . ARG A 1 110 ? 8.088 6.159 -3.172 1.00 90.75 110 ARG A N 1
ATOM 884 C CA . ARG A 1 110 ? 9.392 6.674 -3.596 1.00 90.75 110 ARG A CA 1
ATOM 885 C C . ARG A 1 110 ? 10.530 6.033 -2.805 1.00 90.75 110 ARG A C 1
ATOM 887 O O . ARG A 1 110 ? 11.489 5.548 -3.395 1.00 90.75 110 ARG A O 1
ATOM 894 N N . LEU A 1 111 ? 10.416 6.020 -1.477 1.00 93.19 111 LEU A N 1
ATOM 895 C CA . LEU A 1 111 ? 11.387 5.389 -0.581 1.00 93.19 111 LEU A CA 1
ATOM 896 C C . LEU A 1 111 ? 11.494 3.884 -0.839 1.00 93.19 111 LEU A C 1
ATOM 898 O O . LEU A 1 111 ? 12.595 3.341 -0.830 1.00 93.19 111 LEU A O 1
ATOM 902 N N . TYR A 1 112 ? 10.366 3.222 -1.106 1.00 91.81 112 TYR A N 1
ATOM 903 C CA . TYR A 1 112 ? 10.329 1.803 -1.448 1.00 91.81 112 TYR A CA 1
ATOM 904 C C . TYR A 1 112 ? 11.105 1.521 -2.738 1.00 91.81 112 TYR A C 1
ATOM 906 O O . TYR A 1 112 ? 11.980 0.661 -2.757 1.00 91.81 112 TYR A O 1
ATOM 914 N N . VAL A 1 113 ? 10.816 2.273 -3.804 1.00 89.19 113 VAL A N 1
ATOM 915 C CA . VAL A 1 113 ? 11.463 2.132 -5.116 1.00 89.19 113 VAL A CA 1
ATOM 916 C C . VAL A 1 113 ? 12.952 2.439 -5.003 1.00 89.19 113 VAL A C 1
ATOM 918 O O . VAL A 1 113 ? 13.771 1.614 -5.391 1.00 89.19 113 VAL A O 1
ATOM 921 N N . LYS A 1 114 ? 13.322 3.554 -4.364 1.00 88.25 114 LYS A N 1
ATOM 922 C CA . LYS A 1 114 ? 14.725 3.907 -4.116 1.00 88.25 114 LYS A CA 1
ATOM 923 C C . LYS A 1 114 ? 15.458 2.828 -3.315 1.00 88.25 114 LYS A C 1
ATOM 925 O O . LYS A 1 114 ? 16.562 2.432 -3.672 1.00 88.25 114 LYS A O 1
ATOM 930 N N . GLY A 1 115 ? 14.821 2.304 -2.268 1.00 88.19 115 GLY A N 1
ATOM 931 C CA . GLY A 1 115 ? 15.363 1.211 -1.468 1.00 88.19 115 GLY A CA 1
ATOM 932 C C . GLY A 1 115 ? 15.590 -0.063 -2.279 1.00 88.19 115 GLY A C 1
ATOM 933 O O . GLY A 1 115 ? 16.639 -0.683 -2.121 1.00 88.19 115 GLY A O 1
ATOM 934 N N . LYS A 1 116 ? 14.641 -0.422 -3.155 1.00 85.94 116 LYS A N 1
ATOM 935 C CA . LYS A 1 116 ? 14.709 -1.595 -4.042 1.00 85.94 116 LYS A CA 1
ATOM 936 C C . LYS A 1 116 ? 15.849 -1.483 -5.057 1.00 85.94 116 LYS A C 1
ATOM 938 O O . LYS A 1 116 ? 16.473 -2.487 -5.366 1.00 85.94 116 LYS A O 1
ATOM 943 N N . LEU A 1 117 ? 16.096 -0.282 -5.574 1.00 84.62 117 LEU A N 1
ATOM 944 C CA . LEU A 1 117 ? 17.055 -0.032 -6.654 1.00 84.62 117 LEU A CA 1
ATOM 945 C C . LEU A 1 117 ? 18.494 0.146 -6.167 1.00 84.62 117 LEU A C 1
ATOM 947 O O . LEU A 1 117 ? 19.428 -0.316 -6.811 1.00 84.62 117 LEU A O 1
ATOM 951 N N . GLU A 1 118 ? 18.679 0.835 -5.043 1.00 84.88 118 GLU A N 1
ATOM 952 C CA . GLU A 1 118 ? 20.007 1.201 -4.534 1.00 84.88 118 GLU A CA 1
ATOM 953 C C . GLU A 1 118 ? 20.552 0.209 -3.492 1.00 84.88 118 GLU A C 1
ATOM 955 O O . GLU A 1 118 ? 21.682 0.364 -3.028 1.00 84.88 118 GLU A O 1
ATOM 960 N N . SER A 1 119 ? 19.765 -0.795 -3.088 1.00 78.19 119 SER A N 1
ATOM 961 C CA . SER A 1 119 ? 20.186 -1.810 -2.114 1.00 78.19 119 SER A CA 1
ATOM 962 C C . SER A 1 119 ? 20.193 -3.200 -2.741 1.00 78.19 119 SER A C 1
ATOM 964 O O . SER A 1 119 ? 19.298 -3.511 -3.525 1.00 78.19 119 SER A O 1
ATOM 966 N N . PRO A 1 120 ? 21.104 -4.097 -2.319 1.00 80.75 120 PRO A N 1
ATOM 967 C CA . PRO A 1 120 ? 20.971 -5.517 -2.612 1.00 80.75 120 PRO A CA 1
ATOM 968 C C . PRO A 1 120 ? 19.592 -6.025 -2.1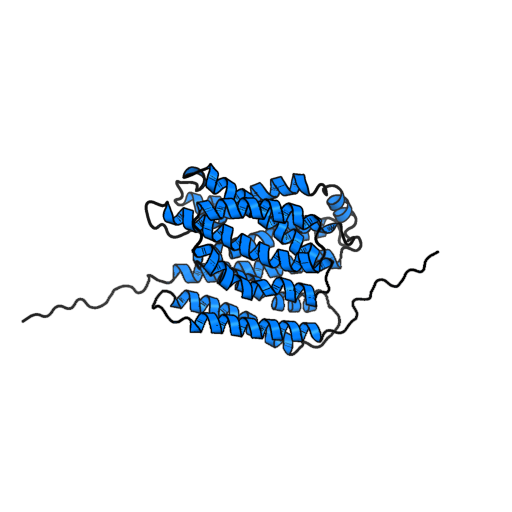81 1.00 80.75 120 PRO A C 1
ATOM 970 O O . PRO A 1 120 ? 19.137 -5.715 -1.072 1.00 80.75 120 PRO A O 1
ATOM 973 N N . PHE A 1 121 ? 18.957 -6.833 -3.030 1.00 73.25 121 PHE A N 1
ATOM 974 C CA . PHE A 1 121 ? 17.589 -7.322 -2.834 1.00 73.25 121 PHE A CA 1
ATOM 975 C C . PHE A 1 121 ? 17.364 -7.932 -1.437 1.00 73.25 121 PHE A C 1
ATOM 977 O O . PHE A 1 121 ? 16.393 -7.600 -0.757 1.00 73.25 121 PHE A O 1
ATOM 984 N N . ASN A 1 122 ? 18.331 -8.710 -0.943 1.00 70.81 122 ASN A N 1
ATOM 985 C CA . ASN A 1 122 ? 18.301 -9.345 0.381 1.00 70.81 122 ASN A CA 1
ATOM 986 C C . ASN A 1 122 ? 18.194 -8.341 1.528 1.00 70.81 122 ASN A C 1
ATOM 988 O O . ASN A 1 122 ? 17.393 -8.507 2.450 1.00 70.81 122 ASN A O 1
ATOM 992 N N . LYS A 1 123 ? 18.982 -7.265 1.464 1.00 77.69 123 LYS A N 1
ATOM 993 C CA . LYS A 1 123 ? 18.961 -6.214 2.484 1.00 77.69 123 LYS A CA 1
ATOM 994 C C . LYS A 1 123 ? 17.688 -5.391 2.392 1.00 77.69 123 LYS A C 1
ATOM 996 O O . LYS A 1 123 ? 17.089 -5.081 3.417 1.00 77.69 123 LYS A O 1
ATOM 1001 N N . PHE A 1 124 ? 17.262 -5.068 1.175 1.00 83.56 124 PHE A N 1
ATOM 1002 C CA . PHE A 1 124 ? 16.011 -4.362 0.942 1.00 83.56 124 PHE A CA 1
ATOM 1003 C C . PHE A 1 124 ? 14.825 -5.098 1.574 1.00 83.56 124 PHE A C 1
ATOM 1005 O O . PHE A 1 124 ? 14.061 -4.510 2.338 1.00 83.56 124 PHE A O 1
ATOM 1012 N N . LEU A 1 125 ? 14.706 -6.397 1.304 1.00 80.12 125 LEU A N 1
ATOM 1013 C CA . LEU A 1 125 ? 13.586 -7.213 1.756 1.00 80.12 125 LEU A CA 1
ATOM 1014 C C . LEU A 1 125 ? 13.599 -7.447 3.269 1.00 80.12 125 LEU A C 1
ATOM 1016 O O . LEU A 1 125 ? 12.545 -7.442 3.908 1.00 80.12 125 LEU A O 1
ATOM 1020 N N . LEU A 1 126 ? 14.793 -7.581 3.853 1.00 79.19 126 LEU A N 1
ATOM 1021 C CA . LEU A 1 126 ? 15.005 -7.597 5.299 1.00 79.19 126 LEU A CA 1
ATOM 1022 C C . LEU A 1 126 ? 14.509 -6.296 5.952 1.00 79.19 126 LEU A C 1
ATOM 1024 O O . LEU A 1 126 ? 13.733 -6.317 6.911 1.00 79.19 126 LEU A O 1
ATOM 1028 N N . LEU A 1 127 ? 14.924 -5.153 5.406 1.00 88.06 127 LEU A N 1
ATOM 1029 C CA . LEU A 1 127 ? 14.606 -3.836 5.950 1.00 88.06 127 LEU A CA 1
ATOM 1030 C C . LEU A 1 127 ? 13.129 -3.471 5.762 1.00 88.06 127 LEU A C 1
ATOM 1032 O O . LEU A 1 127 ? 12.504 -3.039 6.732 1.00 88.06 127 LEU A O 1
ATOM 1036 N N . ASP A 1 128 ? 12.534 -3.706 4.587 1.00 86.62 128 ASP A N 1
ATOM 1037 C CA . ASP A 1 128 ? 11.093 -3.489 4.383 1.00 86.62 128 ASP A CA 1
ATOM 1038 C C . ASP A 1 128 ? 10.270 -4.473 5.230 1.00 86.62 128 ASP A C 1
ATOM 1040 O O . ASP A 1 128 ? 9.319 -4.080 5.905 1.00 86.62 128 ASP A O 1
ATOM 1044 N N . GLY A 1 129 ? 10.678 -5.747 5.280 1.00 84.50 129 GLY A N 1
ATOM 1045 C CA . GLY A 1 129 ? 10.009 -6.802 6.046 1.00 84.50 129 GLY A CA 1
ATOM 1046 C C . GLY A 1 129 ? 1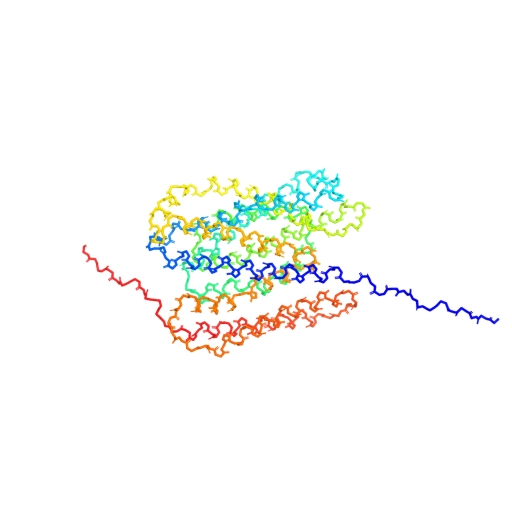0.000 -6.573 7.559 1.00 84.50 129 GLY A C 1
ATOM 1047 O O . GLY A 1 129 ? 9.094 -7.054 8.249 1.00 84.50 129 GLY A O 1
ATOM 1048 N N . SER A 1 130 ? 10.915 -5.746 8.080 1.00 86.44 130 SER A N 1
ATOM 1049 C CA . SER A 1 130 ? 10.909 -5.315 9.484 1.00 86.44 130 SER A CA 1
ATOM 1050 C C . SER A 1 130 ? 9.563 -4.705 9.917 1.00 86.44 130 SER A C 1
ATOM 1052 O O . SER A 1 130 ? 9.177 -4.798 11.093 1.00 86.44 130 SER A O 1
ATOM 1054 N N . ARG A 1 131 ? 8.780 -4.164 8.965 1.00 91.00 131 ARG A N 1
ATOM 1055 C CA . ARG A 1 131 ? 7.454 -3.594 9.233 1.00 91.00 131 ARG A CA 1
ATOM 1056 C C . ARG A 1 131 ? 6.488 -4.579 9.872 1.00 91.00 131 ARG A C 1
ATOM 1058 O O . ARG A 1 131 ? 5.636 -4.156 10.653 1.00 91.00 131 ARG A O 1
ATOM 1065 N N . ILE A 1 132 ? 6.605 -5.882 9.613 1.00 87.31 132 ILE A N 1
ATOM 1066 C CA . ILE A 1 132 ? 5.697 -6.879 10.202 1.00 87.31 132 ILE A CA 1
ATOM 1067 C C . ILE A 1 132 ? 5.847 -6.937 11.734 1.00 87.31 132 ILE A C 1
ATOM 1069 O O . ILE A 1 132 ? 4.843 -7.045 12.441 1.00 87.31 132 ILE A O 1
ATOM 1073 N N . TYR A 1 133 ? 7.061 -6.749 12.262 1.00 83.62 133 TYR A N 1
ATOM 1074 C CA . TYR A 1 133 ? 7.339 -6.728 13.709 1.00 83.62 133 TYR A CA 1
ATOM 1075 C C . TYR A 1 133 ? 7.003 -5.409 14.370 1.00 83.62 133 TYR A C 1
ATOM 1077 O O . TYR A 1 133 ? 6.523 -5.365 15.506 1.00 83.62 133 TYR A O 1
ATOM 1085 N N . LEU A 1 134 ? 7.279 -4.322 13.658 1.00 87.44 134 LEU A N 1
ATOM 1086 C CA . LEU A 1 134 ? 7.090 -2.983 14.182 1.00 87.44 134 LEU A CA 1
ATOM 1087 C C . LEU A 1 134 ? 5.601 -2.620 14.210 1.00 87.44 134 LEU A C 1
ATOM 1089 O O . LEU A 1 134 ? 5.153 -1.969 15.154 1.00 87.44 134 LEU A O 1
ATOM 1093 N N . THR A 1 135 ? 4.799 -3.111 13.257 1.00 91.31 135 THR A N 1
ATOM 1094 C CA . THR A 1 135 ? 3.374 -2.752 13.157 1.00 91.31 135 THR A CA 1
ATOM 1095 C C . THR A 1 135 ? 2.587 -3.022 14.447 1.00 91.31 135 THR A C 1
ATOM 1097 O O . THR A 1 135 ? 1.888 -2.114 14.884 1.00 91.31 135 THR A O 1
ATOM 1100 N N . PRO A 1 136 ? 2.674 -4.186 15.127 1.00 89.19 136 PRO A N 1
ATOM 1101 C CA . PRO A 1 136 ? 1.983 -4.398 16.405 1.00 89.19 136 PRO A CA 1
ATOM 1102 C C . PRO A 1 136 ? 2.383 -3.422 17.520 1.00 89.19 136 PRO A C 1
ATOM 1104 O O . PRO A 1 136 ? 1.531 -3.033 18.323 1.00 89.19 136 PRO A O 1
ATOM 1107 N N . ILE A 1 137 ? 3.662 -3.037 17.576 1.00 89.06 137 ILE A N 1
ATOM 1108 C CA . ILE A 1 137 ? 4.192 -2.096 18.573 1.00 89.06 137 ILE A CA 1
ATOM 1109 C C . ILE A 1 137 ? 3.614 -0.707 18.301 1.00 89.06 137 ILE A C 1
ATOM 1111 O O . ILE A 1 137 ? 2.997 -0.104 19.180 1.00 89.06 137 ILE A O 1
ATOM 1115 N N . PHE A 1 138 ? 3.731 -0.241 17.057 1.00 88.44 138 PHE A N 1
ATOM 1116 C CA . PHE A 1 138 ? 3.183 1.041 16.630 1.00 88.44 138 PHE A CA 1
ATOM 1117 C C . PHE A 1 138 ? 1.660 1.076 16.747 1.00 88.44 138 PHE A C 1
ATOM 1119 O O . PHE A 1 138 ? 1.133 2.045 17.277 1.00 88.44 138 PHE A O 1
ATOM 1126 N N . ALA A 1 139 ? 0.944 0.010 16.387 1.00 89.62 139 ALA A N 1
ATOM 1127 C CA . ALA A 1 139 ? -0.508 -0.084 16.554 1.00 89.62 139 ALA A CA 1
ATOM 1128 C C . ALA A 1 139 ? -0.935 0.172 18.009 1.00 89.62 139 ALA A C 1
ATOM 1130 O O . ALA A 1 139 ? -1.894 0.898 18.269 1.00 89.62 139 ALA A O 1
ATOM 1131 N N . ALA A 1 140 ? -0.209 -0.390 18.982 1.00 87.00 140 ALA A N 1
ATOM 1132 C CA . ALA A 1 140 ? -0.495 -0.168 20.398 1.00 87.00 140 ALA A CA 1
ATOM 1133 C C . ALA A 1 140 ? -0.244 1.288 20.834 1.00 87.00 140 ALA A C 1
ATOM 1135 O O . ALA A 1 140 ? -0.971 1.800 21.688 1.00 87.00 140 ALA A O 1
ATOM 1136 N N . ILE A 1 141 ? 0.758 1.951 20.250 1.00 89.56 141 ILE A N 1
ATOM 1137 C CA . ILE A 1 141 ? 1.080 3.362 20.500 1.00 89.56 141 ILE A CA 1
ATOM 1138 C C . ILE A 1 141 ? 0.020 4.269 19.863 1.00 89.56 141 ILE A C 1
ATOM 1140 O O . ILE A 1 141 ? -0.590 5.079 20.560 1.00 89.56 141 ILE A O 1
ATOM 1144 N N . ILE A 1 142 ? -0.255 4.084 18.569 1.00 89.69 142 ILE A N 1
ATOM 1145 C CA . ILE A 1 142 ? -1.208 4.862 17.765 1.00 89.69 142 ILE A CA 1
ATOM 1146 C C . ILE A 1 142 ? -2.575 4.884 18.445 1.00 89.69 142 ILE A C 1
ATOM 1148 O O . ILE A 1 142 ? -3.145 5.955 18.661 1.00 89.69 142 ILE A O 1
ATOM 1152 N N . LYS A 1 143 ? -3.075 3.726 18.899 1.00 88.06 143 LYS A N 1
ATOM 1153 C CA . LYS A 1 143 ? -4.372 3.629 19.590 1.00 88.06 143 LYS A CA 1
ATOM 1154 C C . LYS A 1 143 ? -4.478 4.518 20.831 1.00 88.06 143 LYS A C 1
ATOM 1156 O O . LYS A 1 143 ? -5.554 5.040 21.103 1.00 88.06 143 LYS A O 1
ATOM 1161 N N . ARG A 1 144 ? -3.379 4.754 21.551 1.00 88.62 144 ARG A N 1
ATOM 1162 C CA . ARG A 1 144 ? -3.359 5.576 22.776 1.00 88.62 144 ARG A CA 1
ATOM 1163 C C . ARG A 1 144 ? -3.269 7.078 22.507 1.00 88.62 144 ARG A C 1
ATOM 1165 O O . ARG A 1 144 ? -3.570 7.872 23.397 1.00 88.62 144 ARG A O 1
ATOM 1172 N N . ILE A 1 145 ? -2.855 7.485 21.308 1.00 89.56 145 ILE A N 1
ATOM 1173 C CA . ILE A 1 145 ? -2.678 8.897 20.967 1.00 89.56 145 ILE A CA 1
ATOM 1174 C C . ILE A 1 145 ? -4.034 9.520 20.613 1.00 89.56 145 ILE A C 1
ATOM 1176 O O . ILE A 1 145 ? -4.788 9.014 19.773 1.00 89.56 145 ILE A O 1
ATOM 1180 N N . LYS A 1 146 ? -4.345 10.651 21.257 1.00 89.06 146 LYS A N 1
ATOM 1181 C CA . LYS A 1 146 ? -5.536 11.457 20.954 1.00 89.06 146 LYS A CA 1
ATOM 1182 C C . LYS A 1 146 ? -5.432 12.044 19.547 1.00 89.06 146 LYS A C 1
ATOM 1184 O O . LYS A 1 146 ? -4.360 12.490 19.148 1.00 89.06 146 LYS A O 1
ATOM 1189 N N . PHE A 1 147 ? -6.561 12.145 18.847 1.00 86.88 147 PHE A N 1
ATOM 1190 C CA . PHE A 1 147 ? -6.603 12.638 17.467 1.00 86.88 147 PHE A CA 1
ATOM 1191 C C . PHE A 1 147 ? -5.899 13.991 17.270 1.00 86.88 147 PHE A C 1
ATOM 1193 O O . PHE A 1 147 ? -5.062 14.108 16.387 1.00 86.88 147 PHE A O 1
ATOM 1200 N N . ASN A 1 148 ? -6.154 14.986 18.128 1.00 87.56 148 ASN A N 1
ATOM 1201 C CA . ASN A 1 148 ? -5.531 16.311 17.990 1.00 87.56 148 ASN A CA 1
ATOM 1202 C C . ASN A 1 148 ? -3.994 16.258 18.045 1.00 87.56 148 ASN A C 1
ATOM 1204 O O . ASN A 1 148 ? -3.333 17.011 17.341 1.00 87.56 148 ASN A O 1
ATOM 1208 N N . VAL A 1 149 ? -3.427 15.362 18.860 1.00 91.94 149 VAL A N 1
ATOM 1209 C CA . VAL A 1 149 ? -1.972 15.169 18.950 1.00 91.94 149 VAL A CA 1
ATOM 1210 C C . VAL A 1 149 ? -1.467 14.404 17.727 1.00 91.94 149 VAL A C 1
ATOM 1212 O O . VAL A 1 149 ? -0.461 14.788 17.138 1.00 91.94 149 VAL A O 1
ATOM 1215 N N . TRP A 1 150 ? -2.197 13.367 17.302 1.00 92.69 150 TRP A N 1
ATOM 1216 C CA . TRP A 1 150 ? -1.872 12.596 16.100 1.00 92.69 150 TRP A CA 1
ATOM 1217 C C . TRP A 1 150 ? -1.818 13.472 14.845 1.00 92.69 150 TRP A C 1
ATOM 1219 O O . TRP A 1 150 ? -0.911 13.325 14.038 1.00 92.69 150 TRP A O 1
ATOM 1229 N N . MET A 1 151 ? -2.737 14.430 14.715 1.00 90.75 151 MET A N 1
ATOM 1230 C CA . MET A 1 151 ? -2.753 15.392 13.611 1.00 90.75 151 MET A CA 1
ATOM 1231 C C . MET A 1 151 ? -1.449 16.186 13.501 1.00 90.75 151 MET A C 1
ATOM 1233 O O . MET A 1 151 ? -0.898 16.315 12.411 1.00 90.75 151 MET A O 1
ATOM 1237 N N . VAL A 1 152 ? -0.940 16.691 14.628 1.00 93.00 152 VAL A N 1
ATOM 1238 C CA . VAL A 1 152 ? 0.328 17.434 14.659 1.00 93.00 152 VAL A CA 1
ATOM 1239 C C . VAL A 1 152 ? 1.494 16.508 14.320 1.00 93.00 152 VAL A C 1
ATOM 1241 O O . VAL A 1 152 ? 2.333 16.869 13.500 1.00 93.00 152 VAL A O 1
ATOM 1244 N N . ILE A 1 153 ? 1.515 15.294 14.882 1.00 94.81 153 ILE A N 1
ATOM 1245 C CA . ILE A 1 153 ? 2.534 14.282 14.568 1.00 94.81 153 ILE A CA 1
ATOM 1246 C C . ILE A 1 153 ? 2.524 13.954 13.070 1.00 94.81 153 ILE A C 1
ATOM 1248 O O . ILE A 1 153 ? 3.583 13.923 12.456 1.00 94.81 153 ILE A O 1
ATOM 1252 N N . SER A 1 154 ? 1.348 13.767 12.468 1.00 93.88 154 SER A N 1
ATOM 1253 C CA . SER A 1 154 ? 1.194 13.490 11.037 1.00 93.88 154 SER A CA 1
ATOM 1254 C C . SER A 1 154 ? 1.706 14.617 10.167 1.00 93.88 154 SER A C 1
ATOM 1256 O O . SER A 1 154 ? 2.415 14.352 9.199 1.00 93.88 154 SER A O 1
ATOM 1258 N N . LEU A 1 155 ? 1.398 15.863 10.514 1.00 94.31 155 LEU A N 1
ATOM 1259 C CA . LEU A 1 155 ? 1.899 17.007 9.768 1.00 94.31 155 LEU A CA 1
ATOM 1260 C C . LEU A 1 155 ? 3.430 17.084 9.830 1.00 94.31 155 LEU A C 1
ATOM 1262 O O . LEU A 1 155 ? 4.086 17.147 8.792 1.00 94.31 155 LEU A O 1
ATOM 1266 N N . VAL A 1 156 ? 3.998 17.026 11.038 1.00 95.81 156 VAL A N 1
ATOM 1267 C CA . VAL A 1 156 ? 5.451 17.105 11.249 1.00 95.81 156 VAL A CA 1
ATOM 1268 C C . VAL A 1 156 ? 6.166 15.940 10.568 1.00 95.81 156 VAL A C 1
ATOM 1270 O O . VAL A 1 156 ? 7.158 16.160 9.877 1.00 95.81 156 VAL A O 1
ATOM 1273 N N . TYR A 1 157 ? 5.644 14.719 10.707 1.00 95.69 157 TYR A N 1
ATOM 1274 C CA . TYR A 1 157 ? 6.207 13.533 10.069 1.00 95.69 157 TYR A CA 1
ATOM 1275 C C . TYR A 1 157 ? 6.167 13.646 8.547 1.00 95.69 157 TYR A C 1
ATOM 1277 O O . TYR A 1 157 ? 7.186 13.410 7.912 1.00 95.69 157 TYR A O 1
ATOM 1285 N N . THR A 1 158 ? 5.037 14.064 7.964 1.00 93.88 158 THR A N 1
ATOM 1286 C CA . THR A 1 158 ? 4.896 14.217 6.505 1.00 93.88 158 THR A CA 1
ATOM 1287 C C . THR A 1 158 ? 5.910 15.221 5.959 1.00 93.88 158 THR A C 1
ATOM 1289 O O . THR A 1 158 ? 6.572 14.942 4.962 1.00 93.88 158 THR A O 1
ATOM 1292 N N . ILE A 1 159 ? 6.086 16.367 6.624 1.00 93.38 159 ILE A N 1
ATOM 1293 C CA . ILE A 1 159 ? 7.075 17.374 6.216 1.00 93.38 159 ILE A CA 1
ATOM 1294 C C . ILE A 1 159 ? 8.492 16.796 6.321 1.00 93.38 159 ILE A C 1
ATOM 1296 O O . ILE A 1 159 ? 9.247 16.855 5.353 1.00 93.38 159 ILE A O 1
ATOM 1300 N N . ALA A 1 160 ? 8.835 16.196 7.464 1.00 94.75 160 ALA A N 1
ATOM 1301 C CA . ALA A 1 160 ? 10.166 15.654 7.717 1.00 94.75 160 ALA A CA 1
ATOM 1302 C C . ALA A 1 160 ? 10.528 14.496 6.776 1.00 94.75 160 ALA A C 1
ATOM 1304 O O . ALA A 1 160 ? 11.647 14.437 6.280 1.00 94.75 160 ALA A O 1
ATOM 1305 N N . ILE A 1 161 ? 9.600 13.576 6.507 1.00 94.50 161 ILE A N 1
ATOM 1306 C CA . ILE A 1 161 ? 9.873 12.424 5.644 1.00 94.50 161 ILE A CA 1
ATOM 1307 C C . ILE A 1 161 ? 9.964 12.835 4.176 1.00 94.50 161 ILE A C 1
ATOM 1309 O O . ILE A 1 161 ? 10.812 12.320 3.453 1.00 94.50 161 ILE A O 1
ATOM 1313 N N . THR A 1 162 ? 9.152 13.806 3.744 1.00 91.12 162 THR A N 1
ATOM 1314 C CA . THR A 1 162 ? 9.216 14.344 2.379 1.00 91.12 162 THR A CA 1
ATOM 1315 C C . THR A 1 162 ? 10.581 14.971 2.118 1.00 91.12 162 THR A C 1
ATOM 1317 O O . THR A 1 162 ? 11.215 14.641 1.117 1.00 91.12 162 THR A O 1
ATOM 1320 N N . THR A 1 163 ? 11.072 15.815 3.034 1.00 90.25 163 THR A N 1
ATOM 1321 C CA . THR A 1 163 ? 12.400 16.431 2.897 1.00 90.25 163 THR A CA 1
ATOM 1322 C C . THR A 1 163 ? 13.509 15.390 2.983 1.00 90.25 163 THR A C 1
ATOM 1324 O O . THR A 1 163 ? 14.397 15.378 2.135 1.00 90.25 163 THR A O 1
ATOM 1327 N N . LEU A 1 164 ? 13.432 14.476 3.954 1.00 91.12 164 LEU A N 1
ATOM 1328 C CA . LEU A 1 164 ? 14.444 13.446 4.166 1.00 91.12 164 LEU A CA 1
ATOM 1329 C C . LEU A 1 164 ? 14.564 12.491 2.971 1.00 91.12 164 LEU A C 1
ATOM 1331 O O . LEU A 1 164 ? 15.681 12.123 2.620 1.00 91.12 164 LEU A O 1
ATOM 1335 N N . SER A 1 165 ? 13.451 12.142 2.311 1.00 88.62 165 SER A N 1
ATOM 1336 C CA . SER A 1 165 ? 13.409 11.157 1.214 1.00 88.62 165 SER A CA 1
ATOM 1337 C C . SER A 1 165 ? 14.347 11.459 0.042 1.00 88.62 165 SER A C 1
ATOM 1339 O O . SER A 1 165 ? 14.796 10.543 -0.647 1.00 88.62 165 SER A O 1
ATOM 1341 N N . SER A 1 166 ? 14.688 12.730 -0.170 1.00 85.06 166 SER A N 1
ATOM 1342 C CA . SER A 1 166 ? 15.595 13.141 -1.241 1.00 85.06 166 SER A CA 1
ATOM 1343 C C . SER A 1 166 ? 17.076 12.914 -0.905 1.00 85.06 166 SER A C 1
ATOM 1345 O O . SER A 1 166 ? 17.875 12.772 -1.824 1.00 85.06 166 SER A O 1
ATOM 1347 N N . TYR A 1 167 ? 17.451 12.833 0.376 1.00 87.19 167 TYR A N 1
ATOM 1348 C CA . TYR A 1 167 ? 18.857 12.804 0.821 1.00 87.19 167 TYR A CA 1
ATOM 1349 C C . TYR A 1 167 ? 19.344 11.433 1.293 1.00 87.19 167 TYR A C 1
ATOM 1351 O O . TYR A 1 167 ? 20.529 11.248 1.559 1.00 87.19 167 TYR A O 1
ATOM 1359 N N . VAL A 1 168 ? 18.437 10.475 1.439 1.00 89.44 168 VAL A N 1
ATOM 1360 C CA . VAL A 1 168 ? 18.733 9.166 2.028 1.00 89.44 168 VAL A CA 1
ATOM 1361 C C . VAL A 1 168 ? 19.051 8.137 0.954 1.00 89.44 168 VAL A C 1
ATOM 1363 O O . VAL A 1 168 ? 18.362 8.095 -0.058 1.00 89.44 168 VAL A O 1
ATOM 1366 N N . GLY A 1 169 ? 20.094 7.328 1.151 1.00 87.06 169 GLY A N 1
ATOM 1367 C CA . GLY A 1 169 ? 20.461 6.246 0.226 1.00 87.06 169 GLY A CA 1
ATOM 1368 C C . GLY A 1 169 ? 19.570 5.005 0.361 1.00 87.06 169 GLY A C 1
ATOM 1369 O O . GLY A 1 169 ? 18.677 4.966 1.214 1.00 87.06 169 GLY A O 1
ATOM 1370 N N . GLY A 1 170 ? 19.833 3.987 -0.457 1.00 86.31 170 GLY A N 1
ATOM 1371 C CA . GLY A 1 170 ? 19.048 2.753 -0.574 1.00 86.31 170 GLY A CA 1
ATOM 1372 C C . GLY A 1 170 ? 18.619 2.099 0.738 1.00 86.31 170 GLY A C 1
ATOM 1373 O O . GLY A 1 170 ? 17.425 2.050 1.032 1.00 86.31 170 GLY A O 1
ATOM 1374 N N . GLU A 1 171 ? 19.562 1.619 1.554 1.00 89.38 171 GLU A N 1
ATOM 1375 C CA . GLU A 1 171 ? 19.223 0.821 2.746 1.00 89.38 171 GLU A CA 1
ATOM 1376 C C . GLU A 1 171 ? 18.344 1.616 3.726 1.00 89.38 171 GLU A C 1
ATOM 1378 O O . GLU A 1 171 ? 17.311 1.141 4.206 1.00 89.38 171 GLU A O 1
ATOM 1383 N N . LEU A 1 172 ? 18.699 2.879 3.973 1.00 92.44 172 LEU A N 1
ATOM 1384 C CA . LEU A 1 172 ? 17.899 3.747 4.832 1.00 92.44 172 LEU A CA 1
ATOM 1385 C C . LEU A 1 172 ? 16.531 4.058 4.203 1.00 92.44 172 LEU A C 1
ATOM 1387 O O . LEU A 1 172 ? 15.545 4.167 4.928 1.00 92.44 172 LEU A O 1
ATOM 1391 N N . SER A 1 173 ? 16.444 4.151 2.873 1.00 92.75 173 SER A N 1
ATOM 1392 C CA . SER A 1 173 ? 15.172 4.318 2.159 1.00 92.75 173 SER A CA 1
ATOM 1393 C C . SER A 1 173 ? 14.260 3.103 2.322 1.00 92.75 173 SER A C 1
ATOM 1395 O O . SER A 1 173 ? 13.068 3.272 2.566 1.00 92.75 173 SER A O 1
ATOM 1397 N N . ALA A 1 174 ? 14.813 1.887 2.290 1.00 91.75 174 ALA A N 1
ATOM 1398 C CA . ALA A 1 174 ? 14.069 0.653 2.540 1.00 91.75 174 ALA A CA 1
ATOM 1399 C C . ALA A 1 174 ? 13.477 0.624 3.960 1.00 91.75 174 ALA A C 1
ATOM 1401 O O . ALA A 1 174 ? 12.286 0.368 4.152 1.00 91.75 174 ALA A O 1
ATOM 1402 N N . LEU A 1 175 ? 14.291 0.969 4.963 1.00 93.50 175 LEU A N 1
ATOM 1403 C CA . LEU A 1 175 ? 13.845 1.037 6.355 1.00 93.50 175 LEU A CA 1
ATOM 1404 C C . LEU A 1 175 ? 12.797 2.140 6.566 1.00 93.50 175 LEU A C 1
ATOM 1406 O O . LEU A 1 175 ? 11.784 1.932 7.237 1.00 93.50 175 LEU A O 1
ATOM 1410 N N . LEU A 1 176 ? 13.023 3.325 5.993 1.00 95.31 176 LEU A N 1
ATOM 1411 C CA . LEU A 1 176 ? 12.071 4.427 6.078 1.00 95.31 176 LEU A CA 1
ATOM 1412 C C . LEU A 1 176 ? 10.758 4.083 5.371 1.00 95.31 176 LEU A C 1
ATOM 1414 O O . LEU A 1 176 ? 9.715 4.364 5.945 1.00 95.31 176 LEU A O 1
ATOM 1418 N N . SER A 1 177 ? 10.781 3.400 4.219 1.00 95.25 177 SER A N 1
ATOM 1419 C CA . SER A 1 177 ? 9.576 2.876 3.556 1.00 95.25 177 SER A CA 1
ATOM 1420 C C . SER A 1 177 ? 8.729 2.032 4.510 1.00 95.25 177 SER A C 1
ATOM 1422 O O . SER A 1 177 ? 7.528 2.280 4.639 1.00 95.25 177 SER A O 1
ATOM 1424 N N . ALA A 1 178 ? 9.350 1.096 5.236 1.00 94.62 178 ALA A N 1
ATOM 1425 C CA . ALA A 1 178 ? 8.669 0.274 6.233 1.00 94.62 178 ALA A CA 1
ATOM 1426 C C . ALA A 1 178 ? 7.979 1.121 7.314 1.00 94.62 178 ALA A C 1
ATOM 1428 O O . ALA A 1 178 ? 6.789 0.935 7.589 1.00 94.62 178 ALA A O 1
ATOM 1429 N N . PHE A 1 179 ? 8.693 2.084 7.906 1.00 95.38 179 PHE A N 1
ATOM 1430 C CA . PHE A 1 179 ? 8.120 2.987 8.910 1.00 95.38 179 PHE A CA 1
ATOM 1431 C C . PHE A 1 179 ? 7.004 3.866 8.341 1.00 95.38 179 PHE A C 1
ATOM 1433 O O . PHE A 1 179 ? 5.963 4.031 8.980 1.00 95.38 179 PHE A O 1
ATOM 1440 N N . THR A 1 180 ? 7.196 4.411 7.141 1.00 96.69 180 THR A N 1
ATOM 1441 C CA . THR A 1 180 ? 6.224 5.270 6.463 1.00 96.69 180 THR A CA 1
ATOM 1442 C C . THR A 1 180 ? 4.963 4.489 6.100 1.00 96.69 180 THR A C 1
ATOM 1444 O O . THR A 1 180 ? 3.866 5.019 6.258 1.00 96.69 180 THR A O 1
ATOM 1447 N N . PHE A 1 181 ? 5.074 3.211 5.723 1.00 96.56 181 PHE A N 1
ATOM 1448 C CA . PHE A 1 181 ? 3.918 2.345 5.487 1.00 96.56 181 PHE A CA 1
ATOM 1449 C C . PHE A 1 181 ? 3.102 2.115 6.770 1.00 96.56 181 PHE A C 1
ATOM 1451 O O . PHE A 1 181 ? 1.879 2.246 6.760 1.00 96.56 181 PHE A O 1
ATOM 1458 N N . ILE A 1 182 ? 3.759 1.855 7.907 1.00 96.38 182 ILE A N 1
ATOM 1459 C CA . ILE A 1 182 ? 3.079 1.739 9.211 1.00 96.38 182 ILE A CA 1
ATOM 1460 C C . ILE A 1 182 ? 2.383 3.052 9.578 1.00 96.38 182 ILE A C 1
ATOM 1462 O O . ILE A 1 182 ? 1.230 3.049 10.018 1.00 96.38 182 ILE A O 1
ATOM 1466 N N . PHE A 1 183 ? 3.084 4.173 9.396 1.00 96.06 183 PHE A N 1
ATOM 1467 C CA . PHE A 1 183 ? 2.561 5.503 9.680 1.00 96.06 183 PHE A CA 1
ATOM 1468 C C . PHE A 1 183 ? 1.319 5.813 8.838 1.00 96.06 183 PHE A C 1
ATOM 1470 O O . PHE A 1 183 ? 0.315 6.299 9.360 1.00 96.06 183 PHE A O 1
ATOM 1477 N N . LEU A 1 184 ? 1.361 5.453 7.554 1.00 96.31 184 LEU A N 1
ATOM 1478 C CA . LEU A 1 184 ? 0.254 5.593 6.620 1.00 96.31 184 LEU A CA 1
ATOM 1479 C C . LEU A 1 184 ? -0.983 4.807 7.072 1.00 96.31 184 LEU A C 1
ATOM 1481 O O . LEU A 1 184 ? -2.075 5.373 7.134 1.00 96.31 184 LEU A O 1
ATOM 1485 N N . LEU A 1 185 ? -0.823 3.531 7.444 1.00 95.56 185 LEU A N 1
ATOM 1486 C CA . LEU A 1 185 ? -1.933 2.737 7.985 1.00 95.56 185 LEU A CA 1
ATOM 1487 C C . LEU A 1 185 ? -2.494 3.356 9.276 1.00 95.56 185 LEU A C 1
ATOM 1489 O O . LEU A 1 185 ? -3.707 3.353 9.481 1.00 95.56 185 LEU A O 1
ATOM 1493 N N . GLY A 1 186 ? -1.631 3.938 10.114 1.00 94.00 186 GLY A N 1
ATOM 1494 C CA . GLY A 1 186 ? -2.029 4.686 11.308 1.00 94.00 186 GLY A CA 1
ATOM 1495 C C . GLY A 1 186 ? -2.860 5.935 11.004 1.00 94.00 186 GLY A C 1
ATOM 1496 O O . GLY A 1 186 ? -3.859 6.191 11.678 1.00 94.00 186 GLY A O 1
ATOM 1497 N N . ASN A 1 187 ? -2.494 6.693 9.966 1.00 93.88 187 ASN A N 1
ATOM 1498 C CA . ASN A 1 187 ? -3.280 7.834 9.493 1.00 93.88 187 ASN A CA 1
ATOM 1499 C C . ASN A 1 187 ? -4.671 7.407 9.018 1.00 93.88 187 ASN A C 1
ATOM 1501 O O . ASN A 1 187 ? -5.660 8.055 9.369 1.00 93.88 187 ASN A O 1
ATOM 1505 N N . ILE A 1 188 ? -4.761 6.297 8.283 1.00 92.81 188 ILE A N 1
ATOM 1506 C CA . ILE A 1 188 ? -6.035 5.729 7.826 1.00 92.81 188 ILE A CA 1
ATOM 1507 C C . ILE A 1 188 ? -6.896 5.302 9.028 1.00 92.81 188 ILE A C 1
ATOM 1509 O O . ILE A 1 188 ? -8.051 5.719 9.124 1.00 92.81 188 ILE A O 1
ATOM 1513 N N . GLU A 1 189 ? -6.330 4.551 9.982 1.00 91.06 189 GLU A N 1
ATOM 1514 C CA . GLU A 1 189 ? -7.031 4.113 11.203 1.00 91.06 189 GLU A CA 1
ATOM 1515 C C . GLU A 1 189 ? -7.568 5.318 11.995 1.00 91.06 189 GLU A C 1
ATOM 1517 O O . GLU A 1 189 ? -8.746 5.362 12.344 1.00 91.06 189 GLU A O 1
ATOM 1522 N N . LYS A 1 190 ? -6.752 6.361 12.199 1.00 90.12 190 LYS A N 1
ATOM 1523 C CA . LYS A 1 190 ? -7.163 7.566 12.942 1.00 90.12 190 LYS A CA 1
ATOM 1524 C C . LYS A 1 190 ? -8.187 8.428 12.220 1.00 90.12 190 LYS A C 1
ATOM 1526 O O . LYS A 1 190 ? -9.038 9.032 12.879 1.00 90.12 190 LYS A O 1
ATOM 1531 N N . THR A 1 191 ? -8.119 8.491 10.893 1.00 87.00 191 THR A N 1
ATOM 1532 C CA . THR A 1 191 ? -9.153 9.135 10.071 1.00 87.00 191 THR A CA 1
ATOM 1533 C C . THR A 1 191 ? -10.499 8.461 10.322 1.00 87.00 191 THR A C 1
ATOM 1535 O O . THR A 1 191 ? -11.505 9.129 10.573 1.00 87.00 191 THR A O 1
ATOM 1538 N N . PHE A 1 192 ? -10.494 7.130 10.329 1.00 81.19 192 PHE A N 1
ATOM 1539 C CA . PHE A 1 192 ? -11.691 6.321 10.463 1.00 81.19 192 PHE A CA 1
ATOM 1540 C C . PHE A 1 192 ? -12.252 6.284 11.902 1.00 81.19 192 PHE A C 1
ATOM 1542 O O . PHE A 1 192 ? -13.463 6.404 12.092 1.00 81.19 192 PHE A O 1
ATOM 1549 N N . ASP A 1 193 ? -11.399 6.262 12.932 1.00 82.38 193 ASP A N 1
ATOM 1550 C CA . ASP A 1 193 ? -11.802 6.409 14.345 1.00 82.38 193 ASP A CA 1
ATOM 1551 C C . ASP A 1 193 ? -12.613 7.699 14.579 1.00 82.38 193 ASP A C 1
ATOM 1553 O O . ASP A 1 193 ? -13.627 7.728 15.291 1.00 82.38 193 ASP A O 1
ATOM 1557 N N . VAL A 1 194 ? -12.171 8.807 13.975 1.00 78.69 194 VAL A N 1
ATOM 1558 C CA . VAL A 1 194 ? -12.871 10.095 14.071 1.00 78.69 194 VAL A CA 1
ATOM 1559 C C . VAL A 1 194 ? -14.191 10.081 13.313 1.00 78.69 194 VAL A C 1
ATOM 1561 O O . VAL A 1 194 ? -15.143 10.727 13.755 1.00 78.69 194 VAL A O 1
ATOM 1564 N N . TYR A 1 195 ? -14.264 9.355 12.199 1.00 71.69 195 TYR A N 1
ATOM 1565 C CA . TYR A 1 195 ? -15.503 9.195 11.452 1.00 71.69 195 TYR A CA 1
ATOM 1566 C C . TYR A 1 195 ? -16.564 8.465 12.282 1.00 71.69 195 TYR A C 1
ATOM 1568 O O . TYR A 1 195 ? -17.645 9.013 12.510 1.00 71.69 195 TYR A O 1
ATOM 1576 N N . ILE A 1 196 ? -16.229 7.286 12.825 1.00 70.19 196 ILE A N 1
ATOM 1577 C CA . ILE A 1 196 ? -17.165 6.498 13.641 1.00 70.19 196 ILE A CA 1
ATOM 1578 C C . ILE A 1 196 ? -17.597 7.273 14.888 1.00 70.19 196 ILE A C 1
ATOM 1580 O O . ILE A 1 196 ? -18.781 7.297 15.220 1.00 70.19 196 ILE A O 1
ATOM 1584 N N . SER A 1 197 ? -16.658 7.913 15.591 1.00 67.94 197 SER A N 1
ATOM 1585 C CA . SER A 1 197 ? -16.956 8.593 16.862 1.00 67.94 197 SER A CA 1
ATOM 1586 C C . SER A 1 197 ? -17.855 9.826 16.725 1.00 67.94 197 SER A C 1
ATOM 1588 O O . SER A 1 197 ? -18.474 10.230 17.709 1.00 67.94 197 SER A O 1
ATOM 1590 N N . LYS A 1 198 ? -17.944 10.431 15.533 1.00 57.34 198 LYS A N 1
ATOM 1591 C CA . LYS A 1 198 ? -18.785 11.612 15.272 1.00 57.34 198 LYS A CA 1
ATOM 1592 C C . LYS A 1 198 ? -20.163 11.286 14.708 1.00 57.34 198 LYS A C 1
ATOM 1594 O O . LYS A 1 198 ? -21.043 12.145 14.761 1.00 57.34 198 LYS A O 1
ATOM 1599 N N . GLY A 1 199 ? -20.371 10.091 14.160 1.00 55.56 199 GLY A N 1
ATOM 1600 C CA . GLY A 1 199 ? -21.699 9.664 13.746 1.00 55.56 199 GLY A CA 1
ATOM 1601 C C . GLY A 1 199 ? -22.613 9.578 14.969 1.00 55.56 199 GLY A C 1
ATOM 1602 O O . GLY A 1 199 ? -22.389 8.759 15.852 1.00 55.56 199 GLY A O 1
ATOM 1603 N N . ASN A 1 200 ? -23.695 10.365 15.015 1.00 45.75 200 ASN A N 1
ATOM 1604 C CA . ASN A 1 200 ? -24.731 10.275 16.067 1.00 45.75 200 ASN A CA 1
ATOM 1605 C C . ASN A 1 200 ? -25.416 8.887 16.144 1.00 45.75 200 ASN A C 1
ATOM 1607 O O . ASN A 1 200 ? -26.283 8.649 16.982 1.00 45.75 200 ASN A O 1
ATOM 1611 N N . LYS A 1 201 ? -25.044 7.957 15.263 1.00 47.34 201 LYS A N 1
ATOM 1612 C CA . LYS A 1 201 ? -25.408 6.545 15.266 1.00 47.34 201 LYS A CA 1
ATOM 1613 C C . LYS A 1 201 ? -24.119 5.753 15.051 1.00 47.34 201 LYS A C 1
ATOM 1615 O O . LYS A 1 201 ? -23.288 6.169 14.251 1.00 47.34 201 LYS A O 1
ATOM 1620 N N . LYS A 1 202 ? -23.976 4.598 15.711 1.00 53.25 202 LYS A N 1
ATOM 1621 C CA . LYS A 1 202 ? -22.951 3.584 15.399 1.00 53.25 202 LYS A CA 1
ATOM 1622 C C . LYS A 1 202 ? -23.184 3.049 13.976 1.00 53.25 202 LYS A C 1
ATOM 1624 O O . LYS A 1 202 ? -23.762 1.977 13.802 1.00 53.25 202 LYS A O 1
ATOM 1629 N N . VAL A 1 203 ? -22.847 3.833 12.956 1.00 63.19 203 VAL A N 1
ATOM 1630 C CA . VAL A 1 203 ? -22.965 3.434 11.553 1.00 63.19 203 VAL A CA 1
ATOM 1631 C C . VAL A 1 203 ? -21.805 2.491 11.262 1.00 63.19 203 VAL A C 1
ATOM 1633 O O . VAL A 1 203 ? -20.653 2.807 11.550 1.00 63.19 203 VAL A O 1
ATOM 1636 N N . LYS A 1 204 ? -22.119 1.297 10.755 1.00 68.50 204 LYS A N 1
ATOM 1637 C CA . LYS A 1 204 ? -21.093 0.359 10.296 1.00 68.50 204 LYS A CA 1
ATOM 1638 C C . LYS A 1 204 ? -20.431 0.939 9.041 1.00 68.50 204 LYS A C 1
ATOM 1640 O O . LYS A 1 204 ? -21.183 1.425 8.193 1.00 68.50 204 LYS A O 1
ATOM 1645 N N . PRO A 1 205 ? -19.095 0.859 8.899 1.00 75.12 205 PRO A N 1
ATOM 1646 C CA . PRO A 1 205 ? -18.436 1.272 7.668 1.00 75.12 205 PRO A CA 1
ATOM 1647 C C . PRO A 1 205 ? -19.054 0.607 6.450 1.00 75.12 205 PRO A C 1
ATOM 1649 O O . PRO A 1 205 ? -19.434 -0.568 6.495 1.00 75.12 205 PRO A O 1
ATOM 1652 N N . ILE A 1 206 ? -19.073 1.341 5.347 1.00 84.25 206 ILE A N 1
ATOM 1653 C CA . ILE A 1 206 ? -19.382 0.824 4.019 1.00 84.25 206 ILE A CA 1
ATOM 1654 C C . ILE A 1 206 ? -18.220 1.104 3.063 1.00 84.25 206 ILE A C 1
ATOM 1656 O O . ILE A 1 206 ? -17.379 1.965 3.305 1.00 84.25 206 ILE A O 1
ATOM 1660 N N . PHE A 1 207 ? -18.175 0.392 1.935 1.00 86.06 207 PHE A N 1
ATOM 1661 C CA . PHE A 1 207 ? -17.130 0.594 0.922 1.00 86.06 207 PHE A CA 1
ATOM 1662 C C . PHE A 1 207 ? -17.087 2.024 0.361 1.00 86.06 207 PHE A C 1
ATOM 1664 O O . PHE A 1 207 ? -16.028 2.461 -0.074 1.00 86.06 207 PHE A O 1
ATOM 1671 N N . ALA A 1 208 ? -18.197 2.769 0.400 1.00 85.25 208 ALA A N 1
ATOM 1672 C CA . ALA A 1 208 ? -18.197 4.176 0.002 1.00 85.25 208 ALA A CA 1
ATOM 1673 C C . ALA A 1 208 ? -17.261 5.028 0.881 1.00 85.25 208 ALA A C 1
ATOM 1675 O O . ALA A 1 208 ? -16.548 5.864 0.337 1.00 85.25 208 ALA A O 1
ATOM 1676 N N . ASP A 1 209 ? -17.180 4.754 2.191 1.00 84.12 209 ASP A N 1
ATOM 1677 C CA . ASP A 1 209 ? -16.282 5.473 3.109 1.00 84.12 209 ASP A CA 1
ATOM 1678 C C . ASP A 1 209 ? -14.805 5.199 2.762 1.00 84.12 209 ASP A C 1
ATOM 1680 O O . ASP A 1 209 ? -13.968 6.098 2.770 1.00 84.12 209 ASP A O 1
ATOM 1684 N N . VAL A 1 210 ? -14.485 3.946 2.411 1.00 89.56 210 VAL A N 1
ATOM 1685 C CA . VAL A 1 210 ? -13.141 3.521 1.970 1.00 89.56 210 VAL A CA 1
ATOM 1686 C C . VAL A 1 210 ? -12.735 4.251 0.690 1.00 89.56 210 VAL A C 1
ATOM 1688 O O . VAL A 1 210 ? -11.628 4.782 0.598 1.00 89.56 210 VAL A O 1
ATOM 1691 N N . LEU A 1 211 ? -13.643 4.290 -0.288 1.00 90.38 211 LEU A N 1
ATOM 1692 C CA . LEU A 1 211 ? -13.423 4.979 -1.556 1.00 90.38 211 LEU A CA 1
ATOM 1693 C C . LEU A 1 211 ? -13.286 6.491 -1.355 1.00 90.38 211 LEU A C 1
ATOM 1695 O O . LEU A 1 211 ? -12.426 7.093 -1.985 1.00 90.38 211 LEU A O 1
ATOM 1699 N N . GLU A 1 212 ? -14.063 7.097 -0.454 1.00 87.88 212 GLU A N 1
ATOM 1700 C CA . GLU A 1 212 ? -13.968 8.527 -0.148 1.00 87.88 212 GLU A CA 1
ATOM 1701 C C . GLU A 1 212 ? -12.573 8.908 0.367 1.00 87.88 212 GLU A C 1
ATOM 1703 O O . GLU A 1 212 ? -11.946 9.825 -0.168 1.00 87.88 212 GLU A O 1
ATOM 1708 N N . ILE A 1 213 ? -12.054 8.166 1.357 1.00 88.06 213 ILE A N 1
ATOM 1709 C CA . ILE A 1 213 ? -10.704 8.382 1.904 1.00 88.06 213 ILE A CA 1
ATOM 1710 C C . ILE A 1 213 ? -9.658 8.288 0.785 1.00 88.06 213 ILE A C 1
ATOM 1712 O O . ILE A 1 213 ? -8.794 9.158 0.671 1.00 88.06 213 ILE A O 1
ATOM 1716 N N . LEU A 1 214 ? -9.750 7.257 -0.061 1.00 92.56 214 LEU A N 1
ATOM 1717 C CA . LEU A 1 214 ? -8.807 7.038 -1.157 1.00 92.56 214 LEU A CA 1
ATOM 1718 C C . LEU A 1 214 ? -8.871 8.127 -2.225 1.00 92.56 214 LEU A C 1
ATOM 1720 O O . LEU A 1 214 ? -7.821 8.611 -2.642 1.00 92.56 214 LEU A O 1
ATOM 1724 N N . ILE A 1 215 ? -10.068 8.537 -2.647 1.00 91.88 215 ILE A N 1
ATOM 1725 C CA . ILE A 1 215 ? -10.255 9.571 -3.670 1.00 91.88 215 ILE A CA 1
ATOM 1726 C C . ILE A 1 215 ? -9.654 10.894 -3.192 1.00 91.88 215 ILE A C 1
ATOM 1728 O O . ILE A 1 215 ? -8.853 11.490 -3.911 1.00 91.88 215 ILE A O 1
ATOM 1732 N N . PHE A 1 216 ? -9.977 11.342 -1.974 1.00 89.44 216 PHE A N 1
ATOM 1733 C CA . PHE A 1 216 ? -9.479 12.628 -1.479 1.00 89.44 216 PHE A CA 1
ATOM 1734 C C . PHE A 1 216 ? -7.977 12.615 -1.200 1.00 89.44 216 PHE A C 1
ATOM 1736 O O . PHE A 1 216 ? -7.283 13.558 -1.583 1.00 89.44 216 PHE A O 1
ATOM 1743 N N . SER A 1 217 ? -7.444 11.546 -0.602 1.00 91.88 217 SER A N 1
ATOM 1744 C CA . SER A 1 217 ? -5.996 11.427 -0.403 1.00 91.88 217 SER A CA 1
ATOM 1745 C C . SER A 1 217 ? -5.235 11.349 -1.726 1.00 91.88 217 SER A C 1
ATOM 1747 O O . SER A 1 217 ? -4.232 12.044 -1.886 1.00 91.88 217 SER A O 1
ATOM 1749 N N . SER A 1 218 ? -5.725 10.579 -2.699 1.00 91.12 218 SER A N 1
ATOM 1750 C CA . SER A 1 218 ? -5.064 10.426 -4.002 1.00 91.12 218 SER A CA 1
ATOM 1751 C C . SER A 1 218 ? -5.178 11.678 -4.870 1.00 91.12 218 SER A C 1
ATOM 1753 O O . SER A 1 218 ? -4.254 11.976 -5.623 1.00 91.12 218 SER A O 1
ATOM 1755 N N . LEU A 1 219 ? -6.251 12.465 -4.733 1.00 90.94 219 LEU A N 1
ATOM 1756 C CA . LEU A 1 219 ? -6.362 13.782 -5.365 1.00 90.94 219 LEU A CA 1
ATOM 1757 C C . LEU A 1 219 ? -5.267 14.728 -4.852 1.00 90.94 219 LEU A C 1
ATOM 1759 O O . LEU A 1 219 ? -4.532 15.312 -5.648 1.00 90.94 219 LEU A O 1
ATOM 1763 N N . CYS A 1 220 ? -5.122 14.850 -3.526 1.00 88.25 220 CYS A N 1
ATOM 1764 C CA . CYS A 1 220 ? -4.065 15.663 -2.917 1.00 88.25 220 CYS A CA 1
ATOM 1765 C C . CYS A 1 220 ? -2.671 15.183 -3.334 1.00 88.25 220 CYS A C 1
ATOM 1767 O O . CYS A 1 220 ? -1.801 16.000 -3.633 1.00 88.25 220 CYS A O 1
ATOM 1769 N N . ALA A 1 221 ? -2.475 13.865 -3.382 1.00 90.00 221 ALA A N 1
ATOM 1770 C CA . ALA A 1 221 ? -1.231 13.261 -3.822 1.00 90.00 221 ALA A CA 1
ATOM 1771 C C . ALA A 1 221 ? -0.937 13.587 -5.293 1.00 90.00 221 ALA A C 1
ATOM 1773 O O . ALA A 1 221 ? 0.130 14.096 -5.597 1.00 90.00 221 ALA A O 1
ATOM 1774 N N . THR A 1 222 ? -1.890 13.388 -6.203 1.00 88.88 222 THR A N 1
ATOM 1775 C CA . THR A 1 222 ? -1.698 13.656 -7.638 1.00 88.88 222 THR A CA 1
ATOM 1776 C C . THR A 1 222 ? -1.293 15.107 -7.887 1.00 88.88 222 THR A C 1
ATOM 1778 O O . THR A 1 222 ? -0.351 15.357 -8.634 1.00 88.88 222 THR A O 1
ATOM 1781 N N . LEU A 1 223 ? -1.937 16.063 -7.205 1.00 87.81 223 LEU A N 1
ATOM 1782 C CA . LEU A 1 223 ? -1.539 17.470 -7.270 1.00 87.81 223 LEU A CA 1
ATOM 1783 C C . LEU A 1 223 ? -0.088 17.657 -6.810 1.00 87.81 223 LEU A C 1
ATOM 1785 O O . LEU A 1 223 ? 0.706 18.251 -7.531 1.00 87.81 223 LEU A O 1
ATOM 1789 N N . ALA A 1 224 ? 0.279 17.111 -5.648 1.00 85.44 224 ALA A N 1
ATOM 1790 C CA . ALA A 1 224 ? 1.646 17.192 -5.140 1.00 85.44 224 ALA A CA 1
ATOM 1791 C C . ALA A 1 224 ? 2.664 16.539 -6.094 1.00 85.44 224 ALA A C 1
ATOM 1793 O O . ALA A 1 224 ? 3.706 17.128 -6.364 1.00 85.44 224 ALA A O 1
ATOM 1794 N N . ALA A 1 225 ? 2.359 15.366 -6.650 1.00 84.56 225 ALA A N 1
ATOM 1795 C CA . ALA A 1 225 ? 3.242 14.638 -7.557 1.00 84.56 225 ALA A CA 1
ATOM 1796 C C . ALA A 1 225 ? 3.542 15.433 -8.833 1.00 84.56 225 ALA A C 1
ATOM 1798 O O . ALA A 1 225 ? 4.702 15.518 -9.224 1.00 84.56 225 ALA A O 1
ATOM 1799 N N . VAL A 1 226 ? 2.532 16.073 -9.434 1.00 81.62 226 VAL A N 1
ATOM 1800 C CA . VAL A 1 226 ? 2.714 16.910 -10.634 1.00 81.62 226 VAL A CA 1
ATOM 1801 C C . VAL A 1 226 ? 3.658 18.086 -10.365 1.00 81.62 226 VAL A C 1
ATOM 1803 O O . VAL A 1 226 ? 4.476 18.417 -11.220 1.00 81.62 226 VAL A O 1
ATOM 1806 N N . PHE A 1 227 ? 3.587 18.702 -9.180 1.00 77.00 227 PHE A N 1
ATOM 1807 C CA . PHE A 1 227 ? 4.471 19.817 -8.822 1.00 77.00 227 PHE A CA 1
ATOM 1808 C C . PHE A 1 227 ? 5.876 19.380 -8.392 1.00 77.00 227 PHE A C 1
ATOM 1810 O O . PHE A 1 227 ? 6.821 20.142 -8.578 1.00 77.00 227 PHE A O 1
ATOM 1817 N N . ILE A 1 228 ? 6.021 18.194 -7.794 1.00 70.94 228 ILE A N 1
ATOM 1818 C CA . ILE A 1 228 ? 7.296 17.733 -7.225 1.00 70.94 228 ILE A CA 1
ATOM 1819 C C . ILE A 1 228 ? 8.142 16.963 -8.246 1.00 70.94 228 ILE A C 1
ATOM 1821 O O . ILE A 1 228 ? 9.361 17.102 -8.236 1.00 70.94 228 ILE A O 1
ATOM 1825 N N . SER A 1 229 ? 7.520 16.139 -9.095 1.00 67.06 229 SER A N 1
ATOM 1826 C CA . SER A 1 229 ? 8.246 15.206 -9.966 1.00 67.06 229 SER A CA 1
ATOM 1827 C C . SER A 1 229 ? 8.992 15.923 -11.093 1.00 67.06 229 SER A C 1
ATOM 1829 O O . SER A 1 229 ? 10.140 15.587 -11.349 1.00 67.06 229 SER A O 1
ATOM 1831 N N . GLY A 1 230 ? 8.389 16.919 -11.755 1.00 62.22 230 GLY A N 1
ATOM 1832 C CA . GLY A 1 230 ? 9.039 17.640 -12.864 1.00 62.22 230 GLY A CA 1
ATOM 1833 C C . GLY A 1 230 ? 9.425 16.772 -14.080 1.00 62.22 230 GLY A C 1
ATOM 1834 O O . GLY A 1 230 ? 10.010 17.288 -15.026 1.00 62.22 230 GLY A O 1
ATOM 1835 N N . GLU A 1 231 ? 9.063 15.486 -14.089 1.00 63.03 231 GLU A N 1
ATOM 1836 C CA . GLU A 1 231 ? 9.641 14.421 -14.932 1.00 63.03 231 GLU A CA 1
ATOM 1837 C C . GLU A 1 231 ? 8.792 14.113 -16.184 1.00 63.03 231 GLU A C 1
ATOM 1839 O O . GLU A 1 231 ? 8.902 13.069 -16.822 1.00 63.03 231 GLU A O 1
ATOM 1844 N N . ASN A 1 232 ? 7.912 15.044 -16.574 1.00 61.22 232 ASN A N 1
ATOM 1845 C CA . ASN A 1 232 ? 6.959 14.845 -17.676 1.00 61.22 232 ASN A CA 1
ATOM 1846 C C . ASN A 1 232 ? 7.639 14.570 -19.033 1.00 61.22 232 ASN A C 1
ATOM 1848 O O . ASN A 1 232 ? 7.034 13.958 -19.914 1.00 61.22 232 ASN A O 1
ATOM 1852 N N . HIS A 1 233 ? 8.874 15.039 -19.222 1.00 59.38 233 HIS A N 1
ATOM 1853 C CA . HIS A 1 233 ? 9.621 14.855 -20.467 1.00 59.38 233 HIS A CA 1
ATOM 1854 C C . HIS A 1 233 ? 10.243 13.459 -20.592 1.00 59.38 233 HIS A C 1
ATOM 1856 O O . HIS A 1 233 ? 10.367 12.952 -21.710 1.00 59.38 233 HIS A O 1
ATOM 1862 N N . ASP A 1 234 ? 10.560 12.814 -19.471 1.00 66.88 234 ASP A N 1
ATOM 1863 C CA . ASP A 1 234 ? 11.222 11.511 -19.466 1.00 66.88 234 ASP A CA 1
ATOM 1864 C C . ASP A 1 234 ? 10.236 10.377 -19.776 1.00 66.88 234 ASP A C 1
ATOM 1866 O O . ASP A 1 234 ? 10.567 9.479 -20.547 1.00 66.88 234 ASP A O 1
ATOM 1870 N N . LEU A 1 235 ? 8.975 10.490 -19.336 1.00 70.50 235 LEU A N 1
ATOM 1871 C CA . LEU A 1 235 ? 7.906 9.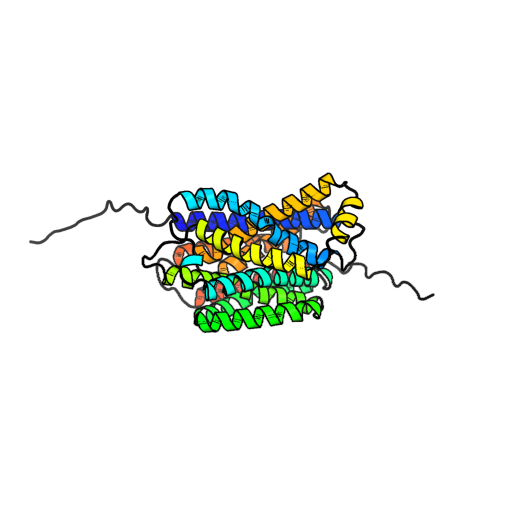532 -19.669 1.00 70.50 235 LEU A CA 1
ATOM 1872 C C . LEU A 1 235 ? 7.618 9.450 -21.174 1.00 70.50 235 LEU A C 1
ATOM 1874 O O . LEU A 1 235 ? 7.368 8.372 -21.717 1.00 70.50 235 LEU A O 1
ATOM 1878 N N . MET A 1 236 ? 7.641 10.591 -21.874 1.00 72.25 236 MET A N 1
ATOM 1879 C CA . MET A 1 236 ? 7.419 10.597 -23.320 1.00 72.25 236 MET A CA 1
ATOM 1880 C C . MET A 1 236 ? 8.575 9.893 -24.031 1.00 72.25 236 MET A C 1
ATOM 1882 O O . MET A 1 236 ? 8.329 9.007 -24.843 1.00 72.25 236 MET A O 1
ATOM 1886 N N . ARG A 1 237 ? 9.822 10.222 -23.669 1.00 72.69 237 ARG A N 1
ATOM 1887 C CA . ARG A 1 237 ? 11.028 9.574 -24.204 1.00 72.69 237 ARG A CA 1
ATOM 1888 C C . ARG A 1 237 ? 11.013 8.062 -23.966 1.00 72.69 237 ARG A C 1
ATOM 1890 O O . ARG A 1 237 ? 11.311 7.296 -24.879 1.00 72.69 237 ARG A O 1
ATOM 1897 N N . GLU A 1 238 ? 10.624 7.642 -22.768 1.00 75.75 238 GLU A N 1
ATOM 1898 C CA . GLU A 1 238 ? 10.521 6.238 -22.374 1.00 75.75 238 GLU A CA 1
ATOM 1899 C C . GLU A 1 238 ? 9.491 5.477 -23.222 1.00 75.75 238 GLU A C 1
ATOM 1901 O O . GLU A 1 238 ? 9.779 4.404 -23.753 1.00 75.75 238 GLU A O 1
ATOM 1906 N N . MET A 1 239 ? 8.309 6.065 -23.433 1.00 79.12 239 MET A N 1
ATOM 1907 C CA . MET A 1 239 ? 7.274 5.471 -24.279 1.00 79.12 239 MET A CA 1
ATOM 1908 C C . MET A 1 239 ? 7.730 5.325 -25.739 1.00 79.12 239 MET A C 1
ATOM 1910 O O . MET A 1 239 ? 7.387 4.336 -26.390 1.00 79.12 239 MET A O 1
ATOM 1914 N N . GLU A 1 240 ? 8.471 6.298 -26.282 1.00 79.56 240 GLU A N 1
ATOM 1915 C CA . GLU A 1 240 ? 8.972 6.233 -27.663 1.00 79.56 240 GLU A CA 1
ATOM 1916 C C . GLU A 1 240 ? 10.088 5.204 -27.851 1.00 79.56 240 GLU A C 1
ATOM 1918 O O . GLU A 1 240 ? 10.158 4.584 -28.912 1.00 79.56 240 GLU A O 1
ATOM 1923 N N . GLY A 1 241 ? 10.916 4.998 -26.825 1.00 75.69 241 GLY A N 1
ATOM 1924 C CA . GLY A 1 241 ? 12.005 4.020 -26.819 1.00 75.69 241 GLY A CA 1
ATOM 1925 C C . GLY A 1 241 ? 11.598 2.597 -26.424 1.00 75.69 241 GLY A C 1
ATOM 1926 O O . GLY A 1 241 ? 12.438 1.699 -26.484 1.00 75.69 241 GLY A O 1
ATOM 1927 N N . PHE A 1 242 ? 10.343 2.359 -26.021 1.00 80.75 242 PHE A N 1
ATOM 1928 C CA . PHE A 1 242 ? 9.919 1.048 -25.528 1.00 80.75 242 PHE A CA 1
ATOM 1929 C C . PHE A 1 242 ? 9.930 -0.008 -26.654 1.00 80.75 242 PHE A C 1
ATOM 1931 O O . PHE A 1 242 ? 9.172 0.115 -27.623 1.00 80.75 242 PHE A O 1
ATOM 1938 N N . PRO A 1 243 ? 10.716 -1.096 -26.544 1.00 80.25 243 PRO A N 1
ATOM 1939 C CA . PRO A 1 243 ? 10.989 -1.999 -27.667 1.00 80.25 243 PRO A CA 1
ATOM 1940 C C . PRO A 1 243 ? 9.774 -2.818 -28.112 1.00 80.25 243 PRO A C 1
ATOM 1942 O O . PRO A 1 243 ? 9.716 -3.276 -29.250 1.00 80.25 243 PRO A O 1
ATOM 1945 N N . LYS A 1 244 ? 8.777 -2.999 -27.237 1.00 83.12 244 LYS A N 1
ATOM 1946 C CA . LYS A 1 244 ? 7.503 -3.657 -27.578 1.00 83.12 244 LYS A CA 1
ATOM 1947 C C . LYS A 1 244 ? 6.478 -2.692 -28.199 1.00 83.12 244 LYS A C 1
ATOM 1949 O O . LYS A 1 244 ? 5.380 -3.115 -28.551 1.00 83.12 244 LYS A O 1
ATOM 1954 N N . GLY A 1 245 ? 6.835 -1.416 -28.354 1.00 85.50 245 GLY A N 1
ATOM 1955 C CA . GLY A 1 245 ? 6.018 -0.374 -28.966 1.00 85.50 245 GLY A CA 1
ATOM 1956 C C . GLY A 1 245 ? 5.134 0.401 -27.983 1.00 85.50 245 GLY A C 1
ATOM 1957 O O . GLY A 1 245 ? 4.804 -0.061 -26.889 1.00 85.50 245 GLY A O 1
ATOM 1958 N N . LYS A 1 246 ? 4.694 1.590 -28.421 1.00 86.62 246 LYS A N 1
ATOM 1959 C CA . LYS A 1 246 ? 3.936 2.563 -27.609 1.00 86.62 246 LYS A CA 1
ATOM 1960 C C . LYS A 1 246 ? 2.636 1.993 -27.023 1.00 86.62 246 LYS A C 1
ATOM 1962 O O . LYS A 1 246 ? 2.298 2.273 -25.880 1.00 86.62 246 LYS A O 1
ATOM 1967 N N . ILE A 1 247 ? 1.904 1.181 -27.792 1.00 88.25 247 ILE A N 1
ATOM 1968 C CA . ILE A 1 247 ? 0.616 0.613 -27.353 1.00 88.25 247 ILE A CA 1
ATOM 1969 C C . ILE A 1 247 ? 0.820 -0.329 -26.163 1.00 88.25 247 ILE A C 1
ATOM 1971 O O . ILE A 1 247 ? 0.096 -0.229 -25.176 1.00 88.25 247 ILE A O 1
ATOM 1975 N N . VAL A 1 248 ? 1.827 -1.204 -26.235 1.00 87.69 248 VAL A N 1
ATOM 1976 C CA . VAL A 1 248 ? 2.128 -2.158 -25.160 1.00 87.69 248 VAL A CA 1
ATOM 1977 C C . VAL A 1 248 ? 2.568 -1.413 -23.902 1.00 87.69 248 VAL A C 1
ATOM 1979 O O . VAL A 1 248 ? 2.060 -1.715 -22.830 1.00 87.69 248 VAL A O 1
ATOM 1982 N N . TYR A 1 249 ? 3.410 -0.380 -24.037 1.00 87.00 249 TYR A N 1
ATOM 1983 C CA . TYR A 1 249 ? 3.791 0.493 -22.920 1.00 87.00 249 TYR A CA 1
ATOM 1984 C C . TYR A 1 249 ? 2.563 1.083 -22.207 1.00 87.00 249 TYR A C 1
ATOM 1986 O O . TYR A 1 249 ? 2.414 0.943 -20.993 1.00 87.00 249 TYR A O 1
ATOM 1994 N N . VAL A 1 250 ? 1.646 1.701 -22.963 1.00 88.88 250 VAL A N 1
ATOM 1995 C CA . VAL A 1 250 ? 0.439 2.327 -22.399 1.00 88.88 250 VAL A CA 1
ATOM 1996 C C . VAL A 1 250 ? -0.464 1.285 -21.736 1.00 88.88 250 VAL A C 1
ATOM 1998 O O . VAL A 1 250 ? -0.972 1.529 -20.644 1.00 88.88 250 VAL A O 1
ATOM 2001 N N . MET A 1 251 ? -0.641 0.112 -22.352 1.00 90.62 251 MET A N 1
ATOM 2002 C CA . MET A 1 251 ? -1.421 -0.981 -21.763 1.00 90.62 251 MET A CA 1
ATOM 2003 C C . MET A 1 251 ? -0.818 -1.469 -20.442 1.00 90.62 251 MET A C 1
ATOM 2005 O O . MET A 1 251 ? -1.560 -1.668 -19.479 1.00 90.62 251 MET A O 1
ATOM 2009 N N . THR A 1 252 ? 0.509 -1.607 -20.366 1.00 90.69 252 THR A N 1
ATOM 2010 C CA . THR A 1 252 ? 1.212 -1.975 -19.132 1.00 90.69 252 THR A CA 1
ATOM 2011 C C . THR A 1 252 ? 0.996 -0.925 -18.045 1.00 90.69 252 THR A C 1
ATOM 2013 O O . THR A 1 252 ? 0.555 -1.278 -16.953 1.00 90.69 252 THR A O 1
ATOM 2016 N N . MET A 1 253 ? 1.201 0.361 -18.351 1.00 89.62 253 MET A N 1
ATOM 2017 C CA . MET A 1 253 ? 1.010 1.451 -17.385 1.00 89.62 253 MET A CA 1
ATOM 2018 C C . MET A 1 253 ? -0.437 1.537 -16.881 1.00 89.62 253 MET A C 1
ATOM 2020 O O . MET A 1 253 ? -0.672 1.598 -15.676 1.00 89.62 253 MET A O 1
ATOM 2024 N N . VAL A 1 254 ? -1.431 1.479 -17.775 1.00 91.81 254 VAL A N 1
ATOM 2025 C CA . VAL A 1 254 ? -2.854 1.494 -17.387 1.00 91.81 254 VAL A CA 1
ATOM 2026 C C . VAL A 1 254 ? -3.208 0.270 -16.538 1.00 91.81 254 VAL A C 1
ATOM 2028 O O . VAL A 1 254 ? -3.936 0.396 -15.550 1.00 91.81 254 VAL A O 1
ATOM 2031 N N . GLY A 1 255 ? -2.666 -0.902 -16.880 1.00 93.88 255 GLY A N 1
ATOM 2032 C CA . GLY A 1 255 ? -2.818 -2.118 -16.087 1.00 93.88 255 GLY A CA 1
ATOM 2033 C C . GLY A 1 255 ? -2.251 -1.968 -14.674 1.00 93.88 255 GLY A C 1
ATOM 2034 O O . GLY A 1 255 ? -2.924 -2.331 -13.709 1.00 93.88 255 GLY A O 1
ATOM 2035 N N . GLN A 1 256 ? -1.064 -1.366 -14.532 1.00 93.38 256 GLN A N 1
ATOM 2036 C CA . GLN A 1 256 ? -0.472 -1.070 -13.224 1.00 93.38 256 GLN A CA 1
ATOM 2037 C C . GLN A 1 256 ? -1.342 -0.115 -12.415 1.00 93.38 256 GLN A C 1
ATOM 2039 O O . GLN A 1 256 ? -1.631 -0.391 -11.253 1.00 93.38 256 GLN A O 1
ATOM 2044 N N . VAL A 1 257 ? -1.794 0.982 -13.027 1.00 94.19 257 VAL A N 1
ATOM 2045 C CA . VAL A 1 257 ? -2.661 1.971 -12.377 1.00 94.19 257 VAL A CA 1
ATOM 2046 C C . VAL A 1 257 ? -3.919 1.294 -11.829 1.00 94.19 257 VAL A C 1
ATOM 2048 O O . VAL A 1 257 ? -4.235 1.445 -10.648 1.00 94.19 257 VAL A O 1
ATOM 2051 N N . ALA A 1 258 ? -4.613 0.501 -12.651 1.00 95.31 258 ALA A N 1
ATOM 2052 C CA . ALA A 1 258 ? -5.820 -0.210 -12.239 1.00 95.31 258 ALA A CA 1
ATOM 2053 C C . ALA A 1 258 ? -5.548 -1.218 -11.108 1.00 95.31 258 ALA A C 1
ATOM 2055 O O . ALA A 1 258 ? -6.287 -1.261 -10.121 1.00 95.31 258 ALA A O 1
ATOM 2056 N N . ALA A 1 259 ? -4.467 -1.993 -11.215 1.00 96.19 259 ALA A N 1
ATOM 2057 C CA . ALA A 1 259 ? -4.080 -2.978 -10.211 1.00 96.19 259 ALA A CA 1
ATOM 2058 C C . ALA A 1 259 ? -3.708 -2.327 -8.864 1.00 96.19 259 ALA A C 1
ATOM 2060 O O . ALA A 1 259 ? -4.139 -2.804 -7.809 1.00 96.19 259 ALA A O 1
ATOM 2061 N N . TRP A 1 260 ? -3.002 -1.192 -8.889 1.00 95.06 260 TRP A N 1
ATOM 2062 C CA . TRP A 1 260 ? -2.681 -0.414 -7.692 1.00 95.06 260 TRP A CA 1
ATOM 2063 C C . TRP A 1 260 ? -3.923 0.164 -7.011 1.00 95.06 260 TRP A C 1
ATOM 2065 O O . TRP A 1 260 ? -3.999 0.146 -5.782 1.00 95.06 260 TRP A O 1
ATOM 2075 N N . GLN A 1 261 ? -4.927 0.613 -7.772 1.00 95.12 261 GLN A N 1
ATOM 2076 C CA . GLN A 1 261 ? -6.195 1.055 -7.182 1.00 95.12 261 GLN A CA 1
ATOM 2077 C C . GLN A 1 261 ? -6.915 -0.090 -6.460 1.00 95.12 261 GLN A C 1
ATOM 2079 O O . GLN A 1 261 ? -7.370 0.085 -5.329 1.00 95.12 261 GLN A O 1
ATOM 2084 N N . ILE A 1 262 ? -6.981 -1.276 -7.075 1.00 95.56 262 ILE A N 1
ATOM 2085 C CA . ILE A 1 262 ? -7.581 -2.469 -6.453 1.00 95.56 262 ILE A CA 1
ATOM 2086 C C . ILE A 1 262 ? -6.837 -2.823 -5.157 1.00 95.56 262 ILE A C 1
ATOM 2088 O O . ILE A 1 262 ? -7.472 -3.034 -4.121 1.00 95.56 262 ILE A O 1
ATOM 2092 N N . TYR A 1 263 ? -5.502 -2.811 -5.190 1.00 96.31 263 TYR A N 1
ATOM 2093 C CA . TYR A 1 263 ? -4.664 -3.034 -4.012 1.00 96.31 263 TYR A CA 1
ATOM 2094 C C . TYR A 1 263 ? -4.994 -2.051 -2.878 1.00 96.31 263 TYR A C 1
ATOM 2096 O O . TYR A 1 263 ? -5.287 -2.479 -1.760 1.00 96.31 263 TYR A O 1
ATOM 2104 N N . TRP A 1 264 ? -5.016 -0.743 -3.155 1.00 95.56 264 TRP A N 1
ATOM 2105 C CA . TRP A 1 264 ? -5.273 0.279 -2.137 1.00 95.56 264 TRP A CA 1
ATOM 2106 C C . TRP A 1 264 ? -6.684 0.196 -1.542 1.00 95.56 264 TRP A C 1
ATOM 2108 O O . TRP A 1 264 ? -6.836 0.340 -0.326 1.00 95.56 264 TRP A O 1
ATOM 2118 N N . VAL A 1 265 ? -7.702 -0.120 -2.353 1.00 95.56 265 VAL A N 1
ATOM 2119 C CA . VAL A 1 265 ? -9.064 -0.413 -1.862 1.00 95.56 265 VAL A CA 1
ATOM 2120 C C . VAL A 1 265 ? -9.054 -1.600 -0.900 1.00 95.56 265 VAL A C 1
ATOM 2122 O O . VAL A 1 265 ? -9.703 -1.550 0.148 1.00 95.56 265 VAL A O 1
ATOM 2125 N N . GLY A 1 266 ? -8.290 -2.647 -1.214 1.00 95.12 266 GLY A N 1
ATOM 2126 C CA . GLY A 1 266 ? -8.096 -3.792 -0.330 1.00 95.12 266 GLY A CA 1
ATOM 2127 C C . GLY A 1 266 ? -7.425 -3.416 0.997 1.00 95.12 266 GLY A C 1
ATOM 2128 O O . GLY A 1 266 ? -7.930 -3.778 2.057 1.00 95.12 266 GLY A O 1
ATOM 2129 N N . ILE A 1 267 ? -6.333 -2.647 0.959 1.00 95.44 267 ILE A N 1
ATOM 2130 C CA . ILE A 1 267 ? -5.576 -2.220 2.149 1.00 95.44 267 ILE A CA 1
ATOM 2131 C C . ILE A 1 267 ? -6.417 -1.344 3.074 1.00 95.44 267 ILE A C 1
ATOM 2133 O O . ILE A 1 267 ? -6.599 -1.671 4.247 1.00 95.44 267 ILE A O 1
ATOM 2137 N N . VAL A 1 268 ? -6.974 -0.248 2.552 1.00 94.31 268 VAL A N 1
ATOM 2138 C CA . VAL A 1 268 ? -7.807 0.662 3.352 1.00 94.31 268 VAL A CA 1
ATOM 2139 C C . VAL A 1 268 ? -9.047 -0.073 3.860 1.00 94.31 268 VAL A C 1
ATOM 2141 O O . VAL A 1 268 ? -9.407 0.066 5.028 1.00 94.31 268 VAL A O 1
ATOM 2144 N N . GLY A 1 269 ? -9.646 -0.932 3.028 1.00 91.50 269 GLY A N 1
ATOM 2145 C CA . GLY A 1 269 ? -10.740 -1.808 3.431 1.00 91.50 269 GLY A CA 1
ATOM 2146 C C . GLY A 1 269 ? -10.371 -2.724 4.600 1.00 91.50 269 GLY A C 1
ATOM 2147 O O . GLY A 1 269 ? -11.126 -2.804 5.564 1.00 91.50 269 GLY A O 1
ATOM 2148 N N . LEU A 1 270 ? -9.201 -3.369 4.591 1.00 92.19 270 LEU A N 1
ATOM 2149 C CA . LEU A 1 270 ? -8.756 -4.207 5.712 1.00 92.19 270 LEU A CA 1
ATOM 2150 C C . LEU A 1 270 ? -8.547 -3.402 6.995 1.00 92.19 270 LEU A C 1
ATOM 2152 O O . LEU A 1 270 ? -8.957 -3.861 8.061 1.00 92.19 270 LEU A O 1
ATOM 2156 N N . VAL A 1 271 ? -7.958 -2.206 6.916 1.00 91.44 271 VAL A N 1
ATOM 2157 C CA . VAL A 1 271 ? -7.814 -1.328 8.091 1.00 91.44 271 VAL A CA 1
ATOM 2158 C C . VAL A 1 271 ? -9.183 -1.013 8.699 1.00 91.44 271 VAL A C 1
ATOM 2160 O O . VAL A 1 271 ? -9.346 -1.114 9.913 1.00 91.44 271 VAL A O 1
ATOM 2163 N N . VAL A 1 272 ? -10.164 -0.695 7.853 1.00 88.12 272 VAL A N 1
ATOM 2164 C CA . VAL A 1 272 ? -11.514 -0.274 8.248 1.00 88.12 272 VAL A CA 1
ATOM 2165 C C . VAL A 1 272 ? -12.377 -1.439 8.747 1.00 88.12 272 VAL A C 1
ATOM 2167 O O . VAL A 1 272 ? -12.959 -1.360 9.825 1.00 88.12 272 VAL A O 1
ATOM 2170 N N . PHE A 1 273 ? -12.472 -2.532 7.989 1.00 86.69 273 PHE A N 1
ATOM 2171 C CA . PHE A 1 273 ? -13.398 -3.636 8.271 1.00 86.69 273 PHE A CA 1
ATOM 2172 C C . PHE A 1 273 ? -12.839 -4.677 9.245 1.00 86.69 273 PHE A C 1
ATOM 2174 O O . PHE A 1 273 ? -13.619 -5.330 9.941 1.00 86.69 273 PHE A O 1
ATOM 2181 N N . ALA A 1 274 ? -11.513 -4.848 9.299 1.00 84.31 274 ALA A N 1
ATOM 2182 C CA . ALA A 1 274 ? -10.857 -5.709 10.287 1.00 84.31 274 ALA A CA 1
ATOM 2183 C C . ALA A 1 274 ? -10.374 -4.933 11.528 1.00 84.31 274 ALA A C 1
ATOM 2185 O O . ALA A 1 274 ? -9.846 -5.555 12.452 1.00 84.31 274 ALA A O 1
ATOM 2186 N N . GLU A 1 275 ? -10.524 -3.599 11.550 1.00 83.31 275 GLU A N 1
ATOM 2187 C CA . GLU A 1 275 ? -10.123 -2.699 12.650 1.00 83.31 275 GLU A CA 1
ATOM 2188 C C . GLU A 1 275 ? -8.666 -2.929 13.108 1.00 83.31 275 GLU A C 1
ATOM 2190 O O . GLU A 1 275 ? -8.321 -2.949 14.301 1.00 83.31 275 GLU A O 1
ATOM 2195 N N . SER A 1 276 ? -7.788 -3.207 12.137 1.00 86.88 276 SER A N 1
ATOM 2196 C CA . SER A 1 276 ? -6.449 -3.715 12.412 1.00 86.88 276 SER A CA 1
ATOM 2197 C C . SER A 1 276 ? -5.434 -3.356 11.331 1.00 86.88 276 SER A C 1
ATOM 2199 O O . SER A 1 276 ? -5.317 -4.041 10.312 1.00 86.88 276 SER A O 1
ATOM 2201 N N . ILE A 1 277 ? -4.579 -2.372 11.630 1.00 91.69 277 ILE A N 1
ATOM 2202 C CA . ILE A 1 277 ? -3.404 -2.072 10.795 1.00 91.69 277 ILE A CA 1
ATOM 2203 C C . ILE A 1 277 ? -2.428 -3.256 10.716 1.00 91.69 277 ILE A C 1
ATOM 2205 O O . ILE A 1 277 ? -1.773 -3.455 9.700 1.00 91.69 277 ILE A O 1
ATOM 2209 N N . VAL A 1 278 ? -2.377 -4.098 11.758 1.00 89.25 278 VAL A N 1
ATOM 2210 C CA . VAL A 1 278 ? -1.546 -5.316 11.784 1.00 89.25 278 VAL A CA 1
ATOM 2211 C C . VAL A 1 278 ? -2.009 -6.305 10.720 1.00 89.25 278 VAL A C 1
ATOM 2213 O O . VAL A 1 278 ? -1.188 -6.816 9.966 1.00 89.25 278 VAL A O 1
ATOM 2216 N N . THR A 1 279 ? -3.318 -6.549 10.641 1.00 89.25 279 THR A N 1
ATOM 2217 C CA . THR A 1 279 ? -3.892 -7.466 9.649 1.00 89.25 279 THR A CA 1
ATOM 2218 C C . THR A 1 279 ? -3.655 -6.946 8.237 1.00 89.25 279 THR A C 1
ATOM 2220 O O . THR A 1 279 ? -3.176 -7.691 7.388 1.00 89.25 279 THR A O 1
ATOM 2223 N N . SER A 1 280 ? -3.899 -5.654 8.003 1.00 92.81 280 SER A N 1
ATOM 2224 C CA . SER A 1 280 ? -3.650 -5.041 6.698 1.00 92.81 280 SER A CA 1
ATOM 2225 C C . SER A 1 280 ? -2.179 -5.123 6.275 1.00 92.81 280 SER A C 1
ATOM 2227 O O . SER A 1 280 ? -1.900 -5.398 5.112 1.00 92.81 280 SER A O 1
ATOM 2229 N N . ASN A 1 281 ? -1.240 -4.907 7.201 1.00 93.44 281 ASN A N 1
ATOM 2230 C CA . ASN A 1 281 ? 0.192 -4.968 6.911 1.00 93.44 281 ASN A CA 1
ATOM 2231 C C . ASN A 1 281 ? 0.685 -6.397 6.635 1.00 93.44 281 ASN A C 1
ATOM 2233 O O . ASN A 1 281 ? 1.505 -6.601 5.748 1.00 93.44 281 ASN A O 1
ATOM 2237 N N . ILE A 1 282 ? 0.178 -7.392 7.371 1.00 90.38 282 ILE A N 1
ATOM 2238 C CA . ILE A 1 282 ? 0.502 -8.803 7.114 1.00 90.38 282 ILE A CA 1
ATOM 2239 C C . ILE A 1 282 ? -0.020 -9.222 5.739 1.00 90.38 282 ILE A C 1
ATOM 2241 O O . ILE A 1 282 ? 0.718 -9.806 4.949 1.00 90.38 282 ILE A O 1
ATOM 2245 N N . VAL A 1 283 ? -1.277 -8.890 5.428 1.00 91.75 283 VAL A N 1
ATOM 2246 C CA . VAL A 1 283 ? -1.884 -9.253 4.143 1.00 91.75 283 VAL A CA 1
ATOM 2247 C C . VAL A 1 283 ? -1.178 -8.559 2.975 1.00 91.75 283 VAL A C 1
ATOM 2249 O O . VAL A 1 283 ? -1.046 -9.184 1.934 1.00 91.75 283 VAL A O 1
ATOM 2252 N N . SER A 1 284 ? -0.643 -7.343 3.141 1.00 92.69 284 SER A N 1
ATOM 2253 C CA . SER A 1 284 ? 0.151 -6.668 2.095 1.00 92.69 284 SER A CA 1
ATOM 2254 C C . SER A 1 284 ? 1.571 -7.202 1.908 1.00 92.69 284 SER A C 1
ATOM 2256 O O . SER A 1 284 ? 2.234 -6.887 0.921 1.00 92.69 284 SER A O 1
ATOM 2258 N N . PHE A 1 285 ? 2.079 -7.982 2.861 1.00 89.50 285 PHE A N 1
ATOM 2259 C CA . PHE A 1 285 ? 3.371 -8.654 2.725 1.00 89.50 285 PHE A CA 1
ATOM 2260 C C . PHE A 1 285 ? 3.214 -10.101 2.234 1.00 89.50 285 PHE A C 1
ATOM 2262 O O . PHE A 1 285 ? 4.088 -10.638 1.566 1.00 89.50 285 PHE A O 1
ATOM 2269 N N . SER A 1 286 ? 2.072 -10.735 2.501 1.00 88.62 286 SER A N 1
ATOM 2270 C CA . SER A 1 286 ? 1.804 -12.116 2.080 1.00 88.62 286 SER A CA 1
ATOM 2271 C C . SER A 1 286 ? 1.964 -12.436 0.577 1.00 88.62 286 SER A C 1
ATOM 2273 O O . SER A 1 286 ? 2.306 -13.582 0.292 1.00 88.62 286 SER A O 1
ATOM 2275 N N . PRO A 1 287 ? 1.776 -11.507 -0.390 1.00 89.62 287 PRO A N 1
ATOM 2276 C CA . PRO A 1 287 ? 1.874 -11.839 -1.810 1.00 89.62 287 PRO A CA 1
ATOM 2277 C C . PRO A 1 287 ? 3.307 -11.960 -2.334 1.00 89.62 287 PRO A C 1
ATOM 2279 O O . PRO A 1 287 ? 3.478 -12.449 -3.443 1.00 89.62 287 PRO A O 1
ATOM 2282 N N . TYR A 1 288 ? 4.336 -11.528 -1.594 1.00 85.56 288 TYR A N 1
ATOM 2283 C CA . TYR A 1 288 ? 5.710 -11.511 -2.117 1.00 85.56 288 TYR A CA 1
ATOM 2284 C C . TYR A 1 288 ? 6.231 -12.886 -2.588 1.00 85.56 288 TYR A C 1
ATOM 2286 O O . TYR A 1 288 ? 6.727 -12.940 -3.710 1.00 85.56 288 TYR A O 1
ATOM 2294 N N . PRO A 1 289 ? 6.044 -14.002 -1.851 1.00 85.31 289 PRO A N 1
ATOM 2295 C CA . PRO A 1 289 ? 6.429 -15.325 -2.353 1.00 85.31 289 PRO A CA 1
ATOM 2296 C C . PRO A 1 289 ? 5.671 -15.732 -3.627 1.00 85.31 289 PRO A C 1
ATOM 2298 O O . PRO A 1 289 ? 6.230 -16.368 -4.512 1.00 85.31 289 PRO A O 1
ATOM 2301 N N . ILE A 1 290 ? 4.396 -15.336 -3.750 1.00 87.62 290 ILE A N 1
ATOM 2302 C CA . ILE A 1 290 ? 3.590 -15.597 -4.955 1.00 87.62 290 ILE A CA 1
ATOM 2303 C C . ILE A 1 290 ? 4.158 -14.810 -6.138 1.00 87.62 290 ILE A C 1
ATOM 2305 O O . ILE A 1 290 ? 4.280 -15.350 -7.231 1.00 87.62 290 ILE A O 1
ATOM 2309 N N . ILE A 1 291 ? 4.524 -13.545 -5.915 1.00 86.75 291 ILE A N 1
ATOM 2310 C CA . ILE A 1 291 ? 5.143 -12.691 -6.931 1.00 86.75 291 ILE A CA 1
ATOM 2311 C C . ILE A 1 291 ? 6.450 -13.314 -7.419 1.00 86.75 291 ILE A C 1
ATOM 2313 O O . ILE A 1 291 ? 6.607 -13.431 -8.625 1.00 86.75 291 ILE A O 1
ATOM 2317 N N . MET A 1 292 ? 7.314 -13.794 -6.518 1.00 83.69 292 MET A N 1
ATOM 2318 C CA . MET A 1 292 ? 8.571 -14.455 -6.897 1.00 83.69 292 MET A CA 1
ATOM 2319 C C . MET A 1 292 ? 8.333 -15.670 -7.804 1.00 83.69 292 MET A C 1
ATOM 2321 O O . MET A 1 292 ? 8.942 -15.770 -8.864 1.00 83.69 292 MET A O 1
ATOM 2325 N N . VAL A 1 293 ? 7.386 -16.552 -7.455 1.00 84.12 293 VAL A N 1
ATOM 2326 C CA . VAL A 1 293 ? 7.026 -17.699 -8.312 1.00 84.12 293 VAL A CA 1
ATOM 2327 C C . VAL A 1 293 ? 6.524 -17.251 -9.682 1.00 84.12 293 VAL A C 1
ATOM 2329 O O . VAL A 1 293 ? 6.903 -17.825 -10.701 1.00 84.12 293 VAL A O 1
ATOM 2332 N N . LEU A 1 294 ? 5.647 -16.245 -9.721 1.00 85.88 294 LEU A N 1
ATOM 2333 C CA . LEU A 1 294 ? 5.100 -15.747 -10.980 1.00 85.88 294 LEU A CA 1
ATOM 2334 C C . LEU A 1 294 ? 6.185 -15.066 -11.828 1.00 85.88 294 LEU A C 1
ATOM 2336 O O . LEU A 1 294 ? 6.160 -15.192 -13.047 1.00 85.88 294 LEU A O 1
ATOM 2340 N N . GLU A 1 295 ? 7.142 -14.377 -11.208 1.00 83.38 295 GLU A N 1
ATOM 2341 C CA . GLU A 1 295 ? 8.269 -13.755 -11.902 1.00 83.38 295 GLU A CA 1
ATOM 2342 C C . GLU A 1 295 ? 9.188 -14.803 -12.538 1.00 83.38 295 GLU A C 1
ATOM 2344 O O . GLU A 1 295 ? 9.497 -14.683 -13.723 1.00 83.38 295 GLU A O 1
ATOM 2349 N N . ILE A 1 296 ? 9.539 -15.864 -11.805 1.00 81.56 296 ILE A N 1
ATOM 2350 C CA . ILE A 1 296 ? 10.314 -16.996 -12.341 1.00 81.56 296 ILE A CA 1
ATOM 2351 C C . ILE A 1 296 ? 9.568 -17.636 -13.523 1.00 81.56 296 ILE A C 1
ATOM 2353 O O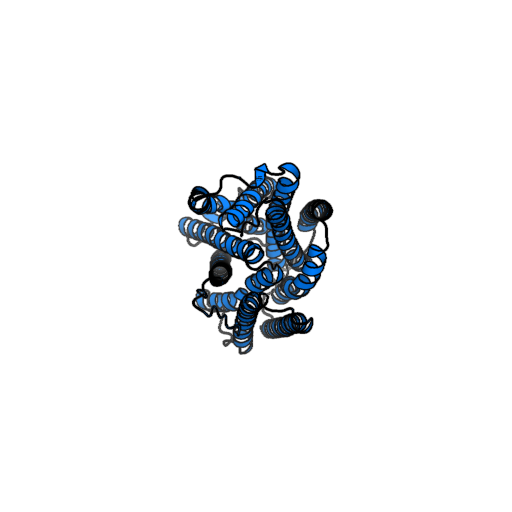 . ILE A 1 296 ? 10.142 -17.819 -14.593 1.00 81.56 296 ILE A O 1
ATOM 2357 N N . LEU A 1 297 ? 8.265 -17.900 -13.365 1.00 82.81 297 LEU A N 1
ATOM 2358 C CA . LEU A 1 297 ? 7.447 -18.579 -14.375 1.00 82.81 297 LEU A CA 1
ATOM 2359 C C . LEU A 1 297 ? 7.239 -17.761 -15.659 1.00 82.81 297 LEU A C 1
ATOM 2361 O O . LEU A 1 297 ? 7.181 -18.339 -16.742 1.00 82.81 297 LEU A O 1
ATOM 2365 N N . PHE A 1 298 ? 7.064 -16.439 -15.559 1.00 81.75 298 PHE A N 1
ATOM 2366 C CA . PHE A 1 298 ? 6.766 -15.592 -16.722 1.00 81.75 298 PHE A CA 1
ATOM 2367 C C . PHE A 1 298 ? 8.000 -14.973 -17.382 1.00 81.75 298 PHE A C 1
ATOM 2369 O O . PHE A 1 298 ? 7.934 -14.662 -18.572 1.00 81.75 298 PHE A O 1
ATOM 2376 N N . PHE A 1 299 ? 9.094 -14.772 -16.642 1.00 77.94 299 PHE A N 1
ATOM 2377 C CA . PHE A 1 299 ? 10.293 -14.095 -17.151 1.00 77.94 299 PHE A CA 1
ATOM 2378 C C . PHE A 1 299 ? 11.509 -15.009 -17.303 1.00 77.94 299 PHE A C 1
ATOM 2380 O O . PHE A 1 299 ? 12.545 -14.515 -17.738 1.00 77.94 299 PHE A O 1
ATOM 2387 N N . ASN A 1 300 ? 11.382 -16.312 -17.012 1.00 66.06 300 ASN A N 1
ATOM 2388 C CA . ASN A 1 300 ? 12.454 -17.307 -17.139 1.00 66.06 300 ASN A CA 1
ATOM 2389 C C . ASN A 1 300 ? 13.783 -16.802 -16.552 1.00 66.06 300 ASN A C 1
ATOM 2391 O O . ASN A 1 300 ? 14.821 -16.864 -17.212 1.00 66.06 300 ASN A O 1
ATOM 2395 N N . TYR A 1 301 ? 13.743 -16.261 -15.329 1.00 65.31 301 TYR A N 1
ATOM 2396 C CA . TYR A 1 301 ? 14.971 -16.135 -14.545 1.00 65.31 301 TYR A CA 1
ATOM 2397 C C . TYR A 1 301 ? 15.552 -17.548 -14.414 1.00 65.31 301 TYR A C 1
ATOM 2399 O O . TYR A 1 301 ? 14.812 -18.457 -14.042 1.00 65.31 301 TYR A O 1
ATOM 2407 N N . GLU A 1 302 ? 16.798 -17.721 -14.866 1.00 50.59 302 GLU A N 1
ATOM 2408 C CA . GLU A 1 302 ? 17.428 -19.021 -15.133 1.00 50.59 302 GLU A CA 1
ATOM 2409 C C . GLU A 1 302 ? 17.265 -20.019 -13.979 1.00 50.59 302 GLU A C 1
ATOM 2411 O O . GLU A 1 302 ? 17.202 -19.643 -12.811 1.00 50.59 302 GLU A O 1
ATOM 2416 N N . ASP A 1 303 ? 17.163 -21.289 -14.369 1.00 44.53 303 ASP A N 1
ATOM 2417 C CA . ASP A 1 303 ? 16.842 -22.465 -13.566 1.00 44.53 303 ASP A CA 1
ATOM 2418 C C . ASP A 1 303 ? 17.703 -22.622 -12.298 1.00 44.53 303 ASP A C 1
ATOM 2420 O O . ASP A 1 303 ? 18.661 -23.392 -12.285 1.00 44.53 303 ASP A O 1
ATOM 2424 N N . ASP A 1 304 ? 17.307 -21.992 -11.198 1.00 47.72 304 ASP A N 1
ATOM 2425 C CA . ASP A 1 304 ? 17.575 -22.543 -9.875 1.00 47.72 304 ASP A CA 1
ATOM 2426 C C . ASP A 1 304 ? 16.323 -23.317 -9.450 1.00 47.72 304 ASP A C 1
ATOM 2428 O O . ASP A 1 304 ? 15.207 -22.787 -9.437 1.00 47.72 304 ASP A O 1
ATOM 2432 N N . GLU A 1 305 ? 16.506 -24.621 -9.205 1.00 52.41 305 GLU A N 1
ATOM 2433 C CA . GLU A 1 305 ? 15.488 -25.557 -8.723 1.00 52.41 305 GLU A CA 1
ATOM 2434 C C . GLU A 1 305 ? 14.535 -24.874 -7.745 1.00 52.41 305 GLU A C 1
ATOM 2436 O O . GLU A 1 305 ? 14.983 -24.166 -6.848 1.00 52.41 305 GLU A O 1
ATOM 2441 N N . PHE A 1 306 ? 13.226 -25.113 -7.904 1.00 55.72 306 PHE A N 1
ATOM 2442 C CA . PHE A 1 306 ? 12.199 -24.625 -6.986 1.00 55.72 306 PHE A CA 1
ATOM 2443 C C . PHE A 1 306 ? 12.626 -24.918 -5.546 1.00 55.72 306 PHE A C 1
ATOM 2445 O O . PHE A 1 306 ? 12.516 -26.054 -5.075 1.00 55.72 306 PHE A O 1
ATOM 2452 N N . ASP A 1 307 ? 13.162 -23.897 -4.883 1.00 67.75 307 ASP A N 1
ATOM 2453 C CA . ASP A 1 307 ? 13.871 -24.102 -3.638 1.00 67.75 307 ASP A CA 1
ATOM 2454 C C . ASP A 1 307 ? 12.863 -24.584 -2.587 1.00 67.75 307 ASP A C 1
ATOM 2456 O O . ASP A 1 307 ? 11.720 -24.113 -2.511 1.00 67.75 307 ASP A O 1
ATOM 2460 N N . GLY A 1 308 ? 13.261 -25.555 -1.764 1.00 69.62 308 GLY A N 1
ATOM 2461 C CA . GLY A 1 308 ? 12.437 -26.024 -0.652 1.00 69.62 308 GLY A CA 1
ATOM 2462 C C . GLY A 1 308 ? 12.041 -24.874 0.278 1.00 69.62 308 GLY A C 1
ATOM 2463 O O . GLY A 1 308 ? 10.964 -24.906 0.887 1.00 69.62 308 GLY A O 1
ATOM 2464 N N . TYR A 1 309 ? 12.867 -23.829 0.339 1.00 68.81 309 TYR A N 1
ATOM 2465 C CA . TYR A 1 309 ? 12.534 -22.606 1.045 1.00 68.81 309 TYR A CA 1
ATOM 2466 C C . TYR A 1 309 ? 11.338 -21.859 0.416 1.00 68.81 309 TYR A C 1
ATOM 2468 O O . TYR A 1 309 ? 10.448 -21.461 1.173 1.00 68.81 309 TYR A O 1
ATOM 2476 N N . LEU A 1 310 ? 11.202 -21.790 -0.918 1.00 74.06 310 LEU A N 1
ATOM 2477 C CA . LEU A 1 310 ? 10.119 -21.043 -1.596 1.00 74.06 310 LEU A CA 1
ATOM 2478 C C . LEU A 1 310 ? 8.771 -21.667 -1.295 1.00 74.06 310 LEU A C 1
ATOM 2480 O O . LEU A 1 310 ? 7.785 -20.989 -0.981 1.00 74.06 310 LEU A O 1
ATOM 2484 N N . GLY A 1 311 ? 8.760 -23.000 -1.308 1.00 76.62 311 GLY A N 1
ATOM 2485 C CA . GLY A 1 311 ? 7.643 -23.797 -0.827 1.00 76.62 311 GLY A CA 1
ATOM 2486 C C . GLY A 1 311 ? 7.294 -23.473 0.628 1.00 76.62 311 GLY A C 1
ATOM 2487 O O . GLY A 1 311 ? 6.122 -23.250 0.947 1.00 76.62 311 GLY A O 1
ATOM 2488 N N . ALA A 1 312 ? 8.290 -23.385 1.514 1.00 78.25 312 ALA A N 1
ATOM 2489 C CA . ALA A 1 312 ? 8.071 -23.030 2.915 1.00 78.25 312 ALA A CA 1
ATOM 2490 C C . ALA A 1 312 ? 7.533 -21.596 3.077 1.00 78.25 312 ALA A C 1
ATOM 2492 O O . ALA A 1 312 ? 6.583 -21.389 3.838 1.00 78.25 312 ALA A O 1
ATOM 2493 N N . ALA A 1 313 ? 8.066 -20.620 2.338 1.00 79.44 313 ALA A N 1
ATOM 2494 C CA . ALA A 1 313 ? 7.621 -19.231 2.354 1.00 79.44 313 ALA A CA 1
ATOM 2495 C C . ALA A 1 313 ? 6.155 -19.088 1.908 1.00 79.44 313 ALA A C 1
ATOM 2497 O O . ALA A 1 313 ? 5.387 -18.358 2.543 1.00 79.44 313 ALA A O 1
ATOM 2498 N N . LEU A 1 314 ? 5.732 -19.828 0.877 1.00 83.12 314 LEU A N 1
ATOM 2499 C CA . LEU A 1 314 ? 4.341 -19.875 0.406 1.00 83.12 314 LEU A CA 1
ATOM 2500 C C . LEU A 1 314 ? 3.384 -20.494 1.428 1.00 83.12 314 LEU A C 1
ATOM 2502 O O . LEU A 1 314 ? 2.324 -19.936 1.716 1.00 83.12 314 LEU A O 1
ATOM 2506 N N . VAL A 1 315 ? 3.744 -21.649 1.998 1.00 81.44 315 VAL A N 1
ATOM 2507 C CA . VAL A 1 315 ? 2.921 -22.311 3.027 1.00 81.44 315 VAL A CA 1
ATOM 2508 C C . VAL A 1 315 ? 2.721 -21.380 4.218 1.00 81.44 315 VAL A C 1
ATOM 2510 O O . VAL A 1 315 ? 1.636 -21.279 4.797 1.00 81.44 315 VAL A O 1
ATOM 2513 N N . LEU A 1 316 ? 3.776 -20.666 4.573 1.00 81.56 316 LEU A N 1
ATOM 2514 C CA . LEU A 1 316 ? 3.809 -19.826 5.742 1.00 81.56 316 LEU A CA 1
ATOM 2515 C C . LEU A 1 316 ? 3.103 -18.482 5.517 1.00 81.56 316 LEU A C 1
ATOM 2517 O O . LEU A 1 316 ? 2.384 -18.023 6.409 1.00 81.56 316 LEU A O 1
ATOM 2521 N N . SER A 1 317 ? 3.191 -17.898 4.318 1.00 83.31 317 SER A N 1
ATOM 2522 C CA . SER A 1 317 ? 2.380 -16.735 3.939 1.00 83.31 317 SER A CA 1
ATOM 2523 C C . SER A 1 317 ? 0.885 -17.078 3.947 1.00 83.31 317 SER A C 1
ATOM 2525 O O . SER A 1 317 ? 0.086 -16.334 4.529 1.00 83.31 317 SER A O 1
ATOM 2527 N N . ALA A 1 318 ? 0.506 -18.254 3.431 1.00 83.31 318 ALA A N 1
ATOM 2528 C CA . ALA A 1 318 ? -0.862 -18.760 3.503 1.00 83.31 318 ALA A CA 1
ATOM 2529 C C . ALA A 1 318 ? -1.313 -18.946 4.961 1.00 83.31 318 ALA A C 1
ATOM 2531 O O . ALA A 1 318 ? -2.390 -18.483 5.350 1.00 83.31 318 ALA A O 1
ATOM 2532 N N . PHE A 1 319 ? -0.467 -19.541 5.806 1.00 82.94 319 PHE A N 1
ATOM 2533 C CA . PHE A 1 319 ? -0.743 -19.703 7.232 1.00 82.94 319 PHE A CA 1
ATOM 2534 C C . PHE A 1 319 ? -0.958 -18.355 7.938 1.00 82.94 319 PHE A C 1
ATOM 2536 O O . PHE A 1 319 ? -1.888 -18.221 8.741 1.00 82.94 319 PHE A O 1
ATOM 2543 N N . MET A 1 320 ? -0.155 -17.330 7.634 1.00 81.56 320 MET A N 1
ATOM 2544 C CA . MET A 1 320 ? -0.321 -15.984 8.198 1.00 81.56 320 MET A CA 1
ATOM 2545 C C . MET A 1 320 ? -1.673 -15.363 7.825 1.00 81.56 320 MET A C 1
ATOM 2547 O O . MET A 1 320 ? -2.358 -14.824 8.701 1.00 81.56 320 MET A O 1
ATOM 2551 N N . VAL A 1 321 ? -2.084 -15.464 6.556 1.00 81.94 321 VAL A N 1
ATOM 2552 C CA . VAL A 1 321 ? -3.380 -14.947 6.086 1.00 81.94 321 VAL A CA 1
ATOM 2553 C C . VAL A 1 321 ? -4.530 -15.683 6.772 1.00 81.94 321 VAL A C 1
ATOM 2555 O O . VAL A 1 321 ? -5.423 -15.039 7.327 1.00 81.94 321 VAL A O 1
ATOM 2558 N N . VAL A 1 322 ? -4.480 -17.017 6.830 1.00 84.38 322 VAL A N 1
ATOM 2559 C CA . VAL A 1 322 ? -5.501 -17.833 7.509 1.00 84.38 322 VAL A CA 1
ATOM 2560 C C . VAL A 1 322 ? -5.620 -17.453 8.986 1.00 84.38 322 VAL A C 1
ATOM 2562 O O . VAL A 1 322 ? -6.731 -17.251 9.478 1.00 84.38 322 VAL A O 1
ATOM 2565 N N . ASN A 1 323 ? -4.502 -17.267 9.694 1.00 82.25 323 ASN A N 1
ATOM 2566 C CA . ASN A 1 323 ? -4.521 -16.831 11.094 1.00 82.25 323 ASN A CA 1
ATOM 2567 C C . ASN A 1 323 ? -5.106 -15.426 11.270 1.00 82.25 323 ASN A C 1
ATOM 2569 O O . ASN A 1 323 ? -5.817 -15.174 12.244 1.00 82.25 323 ASN A O 1
ATOM 2573 N N . CYS A 1 324 ? -4.842 -14.508 10.340 1.00 80.06 324 CYS A N 1
ATOM 2574 C CA . CYS A 1 324 ? -5.438 -13.174 10.367 1.00 80.06 324 CYS A CA 1
ATOM 2575 C C . CYS A 1 324 ? -6.962 -13.222 10.180 1.00 80.06 324 CYS A C 1
ATOM 2577 O O . CYS A 1 324 ? -7.701 -12.566 10.923 1.00 80.06 324 CYS A O 1
ATOM 2579 N N . LEU A 1 325 ? -7.446 -14.043 9.245 1.00 80.25 325 LEU A N 1
ATOM 2580 C CA . LEU A 1 325 ? -8.879 -14.255 9.028 1.00 80.25 325 LEU A CA 1
ATOM 2581 C C . LEU A 1 325 ? -9.534 -14.933 10.241 1.00 80.25 325 LEU A C 1
ATOM 2583 O O . LEU A 1 325 ? -10.584 -14.489 10.711 1.00 80.25 325 LEU A O 1
ATOM 2587 N N . TYR A 1 326 ? -8.881 -15.948 10.813 1.00 76.06 326 TYR A N 1
ATOM 2588 C CA . TYR A 1 326 ? -9.348 -16.648 12.010 1.00 76.06 326 TYR A CA 1
ATOM 2589 C C . TYR A 1 326 ? -9.422 -15.727 13.233 1.00 76.06 326 TYR A C 1
ATOM 2591 O O . TYR A 1 326 ? -10.428 -15.697 13.943 1.00 76.06 326 TYR A O 1
ATOM 2599 N N . LYS A 1 327 ? -8.383 -14.921 13.471 1.00 69.31 327 LYS A N 1
ATOM 2600 C CA . LYS A 1 327 ? -8.372 -13.946 14.566 1.00 69.31 327 LYS A CA 1
ATOM 2601 C C . LYS A 1 327 ? -9.522 -12.956 14.425 1.00 69.31 327 LYS A C 1
ATOM 2603 O O . LYS A 1 327 ? -10.212 -12.683 15.404 1.00 69.31 327 LYS A O 1
ATOM 2608 N N . THR A 1 328 ? -9.764 -12.459 13.216 1.00 65.88 328 THR A N 1
ATOM 2609 C CA . THR A 1 328 ? -10.872 -11.528 12.973 1.00 65.88 328 THR A CA 1
ATOM 2610 C C . THR A 1 328 ? -12.242 -12.187 13.186 1.00 65.88 328 THR A C 1
ATOM 2612 O O . THR A 1 328 ? -13.185 -11.517 13.605 1.00 65.88 328 THR A O 1
ATOM 2615 N N . ARG A 1 329 ? -12.345 -13.511 12.999 1.00 60.38 329 ARG A N 1
ATOM 2616 C CA . ARG A 1 329 ? -13.536 -14.308 13.333 1.00 60.38 329 ARG A CA 1
ATOM 2617 C C . ARG A 1 329 ? -13.760 -14.442 14.847 1.00 60.38 329 ARG A C 1
ATOM 2619 O O . ARG A 1 329 ? -14.891 -14.309 15.297 1.00 60.38 329 ARG A O 1
ATOM 2626 N N . HIS A 1 330 ? -12.708 -14.676 15.637 1.00 52.28 330 HIS A N 1
ATOM 2627 C CA . HIS A 1 330 ? -12.835 -14.992 17.072 1.00 52.28 330 HIS A CA 1
ATOM 2628 C C . HIS A 1 330 ? -12.754 -13.800 18.033 1.00 52.28 330 HIS A C 1
ATOM 2630 O O . HIS A 1 330 ? -13.235 -13.906 19.156 1.00 52.28 330 HIS A O 1
ATOM 2636 N N . VAL A 1 331 ? -12.245 -12.637 17.614 1.00 50.69 331 VAL A N 1
ATOM 2637 C CA . VAL A 1 331 ? -12.217 -11.419 18.458 1.00 50.69 331 VAL A CA 1
ATOM 2638 C C . VAL A 1 331 ? -13.628 -10.908 18.826 1.00 50.69 331 VAL A C 1
ATOM 2640 O O . VAL A 1 331 ? -13.764 -10.060 19.703 1.00 50.69 331 VAL A O 1
ATOM 2643 N N . ARG A 1 332 ? -14.699 -11.476 18.247 1.00 45.75 332 ARG A N 1
ATOM 2644 C CA . ARG A 1 332 ? -16.090 -11.176 18.626 1.00 45.75 332 ARG A CA 1
ATOM 2645 C C . ARG A 1 332 ? -16.688 -12.067 19.730 1.00 45.75 332 ARG A C 1
ATOM 2647 O O . ARG A 1 332 ? -17.773 -11.758 20.213 1.00 45.75 332 ARG A O 1
ATOM 2654 N N . ARG A 1 333 ? -15.985 -13.106 20.200 1.00 37.62 333 ARG A N 1
ATOM 2655 C CA . ARG A 1 333 ? -16.341 -13.856 21.420 1.00 37.62 333 ARG A CA 1
ATOM 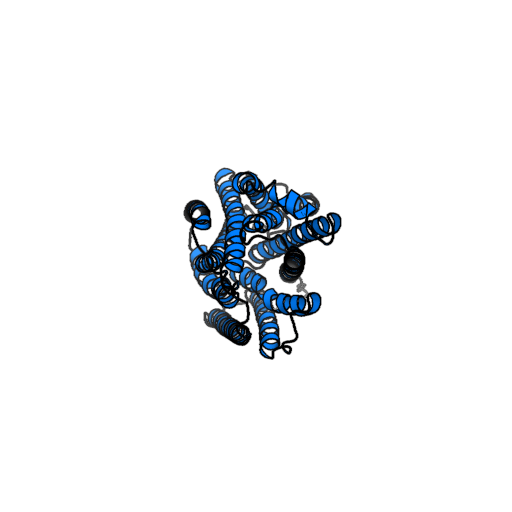2656 C C . ARG A 1 333 ? -15.089 -14.104 22.269 1.00 37.62 333 ARG A C 1
ATOM 2658 O O . ARG A 1 333 ? -14.288 -14.978 21.964 1.00 37.62 333 ARG A O 1
ATOM 2665 N N . TYR A 1 334 ? -15.014 -13.355 23.370 1.00 33.62 334 TYR A N 1
ATOM 2666 C CA . TYR A 1 334 ? -14.064 -13.447 24.484 1.00 33.62 334 TYR A CA 1
ATOM 2667 C C . TYR A 1 334 ? -12.640 -12.894 24.298 1.00 33.62 334 TYR A C 1
ATOM 2669 O O . TYR A 1 334 ? -11.895 -13.240 23.383 1.00 33.62 334 TYR A O 1
ATOM 2677 N N . GLU A 1 335 ? -12.252 -12.065 25.275 1.00 44.72 335 GLU A N 1
ATOM 2678 C CA . GLU A 1 335 ? -10.868 -11.734 25.604 1.00 44.72 335 GLU A CA 1
ATOM 2679 C C . GLU A 1 335 ? -10.053 -13.021 25.756 1.00 44.72 335 GLU A C 1
ATOM 2681 O O . GLU A 1 335 ? -10.185 -13.735 26.748 1.00 44.72 335 GLU A O 1
ATOM 2686 N N . ILE A 1 336 ? -9.160 -13.312 24.810 1.00 40.03 336 ILE A N 1
ATOM 2687 C CA . ILE A 1 336 ? -8.113 -14.307 25.041 1.00 40.03 336 ILE A CA 1
ATOM 2688 C C . ILE A 1 336 ? -6.741 -13.692 24.788 1.00 40.03 336 ILE A C 1
ATOM 2690 O O . ILE A 1 336 ? -6.294 -13.474 23.665 1.00 40.03 336 ILE A O 1
ATOM 2694 N N . SER A 1 337 ? -6.098 -13.448 25.930 1.00 40.34 337 SER A N 1
ATOM 2695 C CA . SER A 1 337 ? -4.689 -13.629 26.263 1.00 40.34 337 SER A CA 1
ATOM 2696 C C . SER A 1 337 ? -3.620 -13.049 25.329 1.00 40.34 337 SER A C 1
ATOM 2698 O O . SER A 1 337 ? -3.448 -13.404 24.162 1.00 40.34 337 SER A O 1
ATOM 2700 N N . LYS A 1 338 ? -2.753 -12.255 25.964 1.00 42.72 338 LYS A N 1
ATOM 2701 C CA . LYS A 1 338 ? -1.427 -11.768 25.541 1.00 42.72 338 LYS A CA 1
ATOM 2702 C C . LYS A 1 338 ? -0.582 -12.801 24.751 1.00 42.72 338 LYS A C 1
ATOM 2704 O O . LYS A 1 338 ? 0.275 -12.399 23.970 1.00 42.72 338 LYS A O 1
ATOM 2709 N N . ARG A 1 339 ? -0.868 -14.104 24.894 1.00 35.56 339 ARG A N 1
ATOM 2710 C CA . ARG A 1 339 ? -0.210 -15.257 24.252 1.00 35.56 339 ARG A CA 1
ATOM 2711 C C . ARG A 1 339 ? -0.424 -15.375 22.729 1.00 35.56 339 ARG A C 1
ATOM 2713 O O . ARG A 1 339 ? 0.502 -15.776 22.035 1.00 35.56 339 ARG A O 1
ATOM 2720 N N . SER A 1 340 ? -1.576 -14.967 22.178 1.00 46.12 340 SER A N 1
ATOM 2721 C CA . SER A 1 340 ? -1.857 -15.078 20.724 1.00 46.12 340 SER A CA 1
ATOM 2722 C C . SER A 1 340 ? -1.095 -14.043 19.883 1.00 46.12 340 SER A C 1
ATOM 2724 O O . SER A 1 340 ? -0.575 -14.362 18.816 1.00 46.12 340 SER A O 1
ATOM 2726 N N . ARG A 1 341 ? -0.952 -12.808 20.390 1.00 49.53 341 ARG A N 1
ATOM 2727 C CA . ARG A 1 341 ? -0.122 -11.778 19.738 1.00 49.53 341 ARG A CA 1
ATOM 2728 C C . ARG A 1 341 ? 1.346 -12.190 19.692 1.00 49.53 341 ARG A C 1
ATOM 2730 O O . ARG A 1 341 ? 1.994 -11.955 18.683 1.00 49.53 341 ARG A O 1
ATOM 2737 N N . PHE A 1 342 ? 1.836 -12.832 20.751 1.00 47.19 342 PHE A N 1
ATOM 2738 C CA . PHE A 1 342 ? 3.201 -13.345 20.804 1.00 47.19 342 PHE A CA 1
ATOM 2739 C C . PHE A 1 342 ? 3.423 -14.478 19.796 1.00 47.19 342 PHE A C 1
ATOM 2741 O O . PHE A 1 342 ? 4.435 -14.473 19.117 1.00 47.19 342 PHE A O 1
ATOM 2748 N N . PHE A 1 343 ? 2.460 -15.392 19.632 1.00 49.31 343 PHE A N 1
ATOM 2749 C CA . PHE A 1 343 ? 2.561 -16.482 18.657 1.00 49.31 343 PHE A CA 1
ATOM 2750 C C . PHE A 1 343 ? 2.534 -15.987 17.205 1.00 49.31 343 PHE A C 1
ATOM 2752 O O . PHE A 1 343 ? 3.349 -16.420 16.407 1.00 49.31 343 PHE A O 1
ATOM 2759 N N . LEU A 1 344 ? 1.669 -15.025 16.866 1.00 52.62 344 LEU A N 1
ATOM 2760 C CA . LEU A 1 344 ? 1.646 -14.404 15.531 1.00 52.62 344 LEU A CA 1
ATOM 2761 C C . LEU A 1 344 ? 2.951 -13.659 15.217 1.00 52.62 344 LEU A C 1
ATOM 2763 O O . LEU A 1 344 ? 3.438 -13.715 14.093 1.00 52.62 344 LEU A O 1
ATOM 2767 N N . VAL A 1 345 ? 3.533 -12.998 16.222 1.00 55.03 345 VAL A N 1
ATOM 2768 C CA . VAL A 1 345 ? 4.852 -12.364 16.108 1.00 55.03 345 VAL A CA 1
ATOM 2769 C C . VAL A 1 345 ? 5.955 -13.418 15.989 1.00 55.03 345 VAL A C 1
ATOM 2771 O O . VAL A 1 345 ? 6.817 -13.267 15.142 1.00 55.03 345 VAL A O 1
ATOM 2774 N N . LEU A 1 346 ? 5.914 -14.507 16.760 1.00 54.28 346 LEU A N 1
ATOM 2775 C CA . LEU A 1 346 ? 6.904 -15.590 16.707 1.00 54.28 346 LEU A CA 1
ATOM 2776 C C . LEU A 1 346 ? 6.873 -16.328 15.361 1.00 54.28 346 LEU A C 1
ATOM 2778 O O . LEU A 1 346 ? 7.916 -16.603 14.781 1.00 54.28 346 LEU A O 1
ATOM 2782 N N . VAL A 1 347 ? 5.674 -16.601 14.846 1.00 58.16 347 VAL A N 1
ATOM 2783 C CA . VAL A 1 347 ? 5.477 -17.169 13.512 1.00 58.16 347 VAL A CA 1
ATOM 2784 C C . VAL A 1 347 ? 6.002 -16.190 12.474 1.00 58.16 347 VAL A C 1
ATOM 2786 O O . VAL A 1 347 ? 6.798 -16.608 11.650 1.00 58.16 347 VAL A O 1
ATOM 2789 N N . SER A 1 348 ? 5.668 -14.893 12.572 1.00 54.66 348 SER A N 1
ATOM 2790 C CA . SER A 1 348 ? 6.262 -13.843 11.731 1.00 54.66 348 SER A CA 1
ATOM 2791 C C . SER A 1 348 ? 7.795 -13.881 11.752 1.00 54.66 348 SER A C 1
ATOM 2793 O O . SER A 1 348 ? 8.388 -13.836 10.679 1.00 54.66 348 SER A O 1
ATOM 2795 N N . VAL A 1 349 ? 8.411 -14.000 12.944 1.00 57.25 349 VAL A N 1
ATOM 2796 C CA . VAL A 1 349 ? 9.874 -14.084 13.159 1.00 57.25 349 VAL A CA 1
ATOM 2797 C C . VAL A 1 349 ? 10.449 -15.265 12.399 1.00 57.25 349 VAL A C 1
ATOM 2799 O O . VAL A 1 349 ? 11.427 -15.115 11.673 1.00 57.25 349 VAL A O 1
ATOM 2802 N N . PHE A 1 350 ? 9.809 -16.422 12.526 1.00 57.44 350 PHE A N 1
ATOM 2803 C CA . PHE A 1 350 ? 10.219 -17.633 11.837 1.00 57.44 350 PHE A CA 1
ATOM 2804 C C . PHE A 1 350 ? 10.056 -17.513 10.312 1.00 57.44 350 PHE A C 1
ATOM 2806 O O . PHE A 1 350 ? 10.948 -17.936 9.587 1.00 57.44 350 PHE A O 1
ATOM 2813 N N . VAL A 1 351 ? 8.992 -16.859 9.820 1.00 55.19 351 VAL A N 1
ATOM 2814 C CA . VAL A 1 351 ? 8.787 -16.611 8.377 1.00 55.19 351 VAL A CA 1
ATOM 2815 C C . VAL A 1 351 ? 9.892 -15.766 7.804 1.00 55.19 351 VAL A C 1
ATOM 2817 O O . VAL A 1 351 ? 10.483 -16.132 6.806 1.00 55.19 351 VAL A O 1
ATOM 2820 N N . HIS A 1 352 ? 10.174 -14.630 8.425 1.00 56.84 352 HIS A N 1
ATOM 2821 C CA . HIS A 1 352 ? 11.188 -13.729 7.914 1.00 56.84 352 HIS A CA 1
ATOM 2822 C C . HIS A 1 352 ? 12.571 -14.349 8.015 1.00 56.84 352 HIS A C 1
ATOM 2824 O O . HIS A 1 352 ? 13.382 -14.133 7.133 1.00 56.84 352 HIS A O 1
ATOM 2830 N N . HIS A 1 353 ? 12.831 -15.155 9.045 1.00 57.84 353 HIS A N 1
ATOM 2831 C CA . HIS A 1 353 ? 14.074 -15.906 9.134 1.00 57.84 353 HIS A CA 1
ATOM 2832 C C . HIS A 1 353 ? 14.193 -16.955 8.017 1.00 57.84 353 HIS A C 1
ATOM 2834 O O . HIS A 1 353 ? 15.278 -17.101 7.464 1.00 57.84 353 HIS A O 1
ATOM 2840 N N . LEU A 1 354 ? 13.105 -17.651 7.659 1.00 56.25 354 LEU A N 1
ATOM 2841 C CA . LEU A 1 354 ? 13.082 -18.575 6.517 1.00 56.25 354 LEU A CA 1
ATOM 2842 C C . LEU A 1 354 ? 13.209 -17.842 5.173 1.00 56.25 354 LEU A C 1
ATOM 2844 O O . LEU A 1 354 ? 13.943 -18.269 4.293 1.00 56.25 354 LEU A O 1
ATOM 2848 N N . TYR A 1 355 ? 12.558 -16.690 5.055 1.00 54.66 355 TYR A N 1
ATOM 2849 C CA . TYR A 1 355 ? 12.602 -15.826 3.880 1.00 54.66 355 TYR A CA 1
ATOM 2850 C C . TYR A 1 355 ? 13.992 -15.202 3.677 1.00 54.66 355 TYR A C 1
ATOM 2852 O O . TYR A 1 355 ? 14.465 -15.061 2.557 1.00 54.66 355 TYR A O 1
ATOM 2860 N N . ILE A 1 356 ? 14.685 -14.868 4.772 1.00 51.62 356 ILE A N 1
ATOM 2861 C CA . ILE A 1 356 ? 16.092 -14.454 4.758 1.00 51.62 356 ILE A CA 1
ATOM 2862 C C . ILE A 1 356 ? 16.999 -15.635 4.404 1.00 51.62 356 ILE A C 1
ATOM 2864 O O . ILE A 1 356 ? 17.943 -15.435 3.651 1.00 51.62 356 ILE A O 1
ATOM 2868 N N . SER A 1 357 ? 16.762 -16.842 4.936 1.00 48.16 357 SER A N 1
ATOM 2869 C CA . SER A 1 357 ? 17.625 -17.999 4.642 1.00 48.16 357 SER A CA 1
ATOM 2870 C C . SER A 1 357 ? 17.546 -18.437 3.182 1.00 48.16 357 SER A C 1
ATOM 2872 O O . SER A 1 357 ? 18.556 -18.832 2.613 1.00 48.16 357 SER A O 1
ATOM 2874 N N . GLU A 1 358 ? 16.375 -18.292 2.575 1.00 48.66 358 GLU A N 1
ATOM 2875 C CA . GLU A 1 358 ? 16.153 -18.494 1.147 1.00 48.66 358 GLU A CA 1
ATOM 2876 C C . GLU A 1 358 ? 16.886 -17.465 0.282 1.00 48.66 358 GLU A C 1
ATOM 2878 O O . GLU A 1 358 ? 17.633 -17.806 -0.624 1.00 48.66 358 GLU A O 1
ATOM 2883 N N . LEU A 1 359 ? 16.775 -16.180 0.625 1.00 44.97 359 LEU A N 1
ATOM 2884 C CA . LEU A 1 359 ? 17.494 -15.134 -0.103 1.00 44.97 359 LEU A CA 1
ATOM 2885 C C . LEU A 1 359 ? 19.017 -15.201 0.097 1.00 44.97 359 LEU A C 1
ATOM 2887 O O . LEU A 1 359 ? 19.772 -14.728 -0.745 1.00 44.97 359 LEU A O 1
ATOM 2891 N N . LEU A 1 360 ? 19.490 -15.754 1.218 1.00 42.09 360 LEU A N 1
ATOM 2892 C CA . LEU A 1 360 ? 20.918 -15.966 1.479 1.00 42.09 360 LEU A CA 1
ATOM 2893 C C . LEU A 1 360 ? 21.504 -17.163 0.716 1.00 42.09 360 LEU A C 1
ATOM 2895 O O . LEU A 1 360 ? 22.722 -17.325 0.748 1.00 42.09 360 LEU A O 1
ATOM 2899 N N . THR A 1 361 ? 20.675 -17.988 0.069 1.00 44.28 361 THR A N 1
ATOM 2900 C CA . THR A 1 361 ? 21.124 -19.152 -0.713 1.00 44.28 361 THR A CA 1
ATOM 2901 C C . THR A 1 361 ? 21.112 -18.925 -2.230 1.00 44.28 361 THR A C 1
ATOM 2903 O O . THR A 1 361 ? 21.748 -19.700 -2.935 1.00 44.28 361 THR A O 1
ATOM 2906 N N . SER A 1 362 ? 20.549 -17.818 -2.731 1.00 35.00 362 SER A N 1
ATOM 2907 C CA . SER A 1 362 ? 20.798 -17.345 -4.104 1.00 35.00 362 SER A CA 1
ATOM 2908 C C . SER A 1 362 ? 22.154 -16.615 -4.189 1.00 35.00 362 SER A C 1
ATOM 2910 O O . SER A 1 362 ? 22.325 -15.541 -3.602 1.00 35.00 362 SER A O 1
ATOM 2912 N N . ASP A 1 363 ? 23.115 -17.236 -4.877 1.00 37.94 363 ASP A N 1
ATOM 2913 C CA . ASP A 1 363 ? 24.553 -16.912 -4.944 1.00 37.94 363 ASP A CA 1
ATOM 2914 C C . ASP A 1 363 ? 24.872 -15.635 -5.799 1.00 37.94 363 ASP A C 1
ATOM 2916 O O . ASP A 1 363 ? 23.971 -14.990 -6.340 1.00 37.94 363 ASP A O 1
ATOM 2920 N N . PRO A 1 364 ? 26.130 -15.153 -5.913 1.00 38.66 364 PRO A N 1
ATOM 2921 C CA . PRO A 1 364 ? 26.546 -13.757 -5.769 1.00 38.66 364 PRO A CA 1
ATOM 2922 C C . PRO A 1 364 ? 26.677 -12.990 -7.102 1.00 38.66 364 PRO A C 1
ATOM 2924 O O . PRO A 1 364 ? 27.487 -12.068 -7.213 1.00 38.66 364 PRO A O 1
ATOM 2927 N N . TYR A 1 365 ? 25.898 -13.342 -8.125 1.00 30.70 365 TYR A N 1
ATOM 2928 C CA . TYR A 1 365 ? 25.991 -12.739 -9.462 1.00 30.70 365 TYR A CA 1
ATOM 2929 C C . TYR A 1 365 ? 24.804 -11.822 -9.782 1.00 30.70 365 TYR A C 1
ATOM 2931 O O . TYR A 1 365 ? 24.096 -11.991 -10.767 1.00 30.70 365 TYR A O 1
ATOM 2939 N N . ILE A 1 366 ? 24.669 -10.743 -9.010 1.00 34.81 366 ILE A N 1
ATOM 2940 C CA . ILE A 1 366 ? 24.436 -9.454 -9.666 1.00 34.81 366 ILE A CA 1
ATOM 2941 C C . ILE A 1 366 ? 25.832 -8.973 -10.020 1.00 34.81 366 ILE A C 1
ATOM 2943 O O . ILE A 1 366 ? 26.601 -8.591 -9.137 1.00 34.81 366 ILE A O 1
ATOM 2947 N N . SER A 1 367 ? 26.193 -9.070 -11.297 1.00 23.92 367 SER A N 1
ATOM 2948 C CA . SER A 1 367 ? 27.456 -8.539 -11.794 1.00 23.92 367 SER A CA 1
ATOM 2949 C C . SER A 1 367 ? 27.606 -7.098 -11.281 1.00 23.92 367 SER A C 1
ATOM 2951 O O . SER A 1 367 ? 26.721 -6.278 -11.548 1.00 23.92 367 SER A O 1
ATOM 2953 N N . PRO A 1 368 ? 28.681 -6.740 -10.553 1.00 28.64 368 PRO A N 1
ATOM 2954 C CA . PRO A 1 368 ? 29.034 -5.334 -10.446 1.00 28.64 368 PRO A CA 1
ATOM 2955 C C . PRO A 1 368 ? 29.230 -4.813 -11.878 1.00 28.64 368 PRO A C 1
ATOM 2957 O O . PRO A 1 368 ? 29.696 -5.585 -12.726 1.00 28.64 368 PRO A O 1
ATOM 2960 N N . PRO A 1 369 ? 28.895 -3.546 -12.191 1.00 28.69 369 PRO A N 1
ATOM 2961 C CA . PRO A 1 369 ? 29.341 -2.972 -13.448 1.00 28.69 369 PRO A CA 1
ATOM 2962 C C . PRO A 1 369 ? 30.851 -3.187 -13.500 1.00 28.69 369 PRO A C 1
ATOM 2964 O O . PRO A 1 369 ? 31.581 -2.775 -12.593 1.00 28.69 369 PRO A O 1
ATOM 2967 N N . THR A 1 370 ? 31.283 -3.937 -14.511 1.00 26.33 370 THR A N 1
ATOM 2968 C CA . THR A 1 370 ? 32.687 -4.146 -14.838 1.00 26.33 370 THR A CA 1
ATOM 2969 C C . THR A 1 370 ? 33.391 -2.811 -14.711 1.00 26.33 370 THR A C 1
ATOM 2971 O O . THR A 1 370 ? 32.935 -1.823 -15.293 1.00 26.33 370 THR A O 1
ATOM 2974 N N . ALA A 1 371 ? 34.455 -2.794 -13.908 1.00 34.09 371 ALA A N 1
ATOM 2975 C CA . ALA A 1 371 ? 35.384 -1.686 -13.826 1.00 34.09 371 ALA A CA 1
ATOM 2976 C C . ALA A 1 371 ? 35.643 -1.170 -15.246 1.00 34.09 371 ALA A C 1
ATOM 2978 O O . ALA A 1 371 ? 36.170 -1.902 -16.080 1.00 34.09 371 ALA A O 1
ATOM 2979 N N . PHE A 1 372 ? 35.205 0.053 -15.533 1.00 29.14 372 PHE A N 1
ATOM 2980 C CA . PHE A 1 372 ? 35.711 0.759 -16.692 1.00 29.14 372 PHE A CA 1
ATOM 2981 C C . PHE A 1 372 ? 36.924 1.536 -16.222 1.00 29.14 372 PHE A C 1
ATOM 2983 O O . PHE A 1 372 ? 36.828 2.482 -15.437 1.00 29.14 372 PHE A O 1
ATOM 2990 N N . ASP A 1 373 ? 38.063 1.016 -16.664 1.00 26.83 373 ASP A N 1
ATOM 2991 C CA . ASP A 1 373 ? 39.374 1.617 -16.574 1.00 26.83 373 ASP A CA 1
ATOM 2992 C C . ASP A 1 373 ? 39.327 3.091 -16.984 1.00 26.83 373 ASP A C 1
ATOM 2994 O O . ASP A 1 373 ? 38.716 3.474 -17.984 1.00 26.83 373 ASP A O 1
ATOM 2998 N N . PHE A 1 374 ? 40.004 3.912 -16.186 1.00 30.67 374 PHE A N 1
ATOM 2999 C CA . PHE A 1 374 ? 40.353 5.277 -16.544 1.00 30.67 374 PHE A CA 1
ATOM 3000 C C . PHE A 1 374 ? 41.182 5.274 -17.829 1.00 30.67 374 PHE A C 1
ATOM 3002 O O . PHE A 1 374 ? 42.286 4.734 -17.812 1.00 30.67 374 PHE A O 1
ATOM 3009 N N . TYR A 1 375 ? 40.696 5.952 -18.870 1.00 31.52 375 TYR A N 1
ATOM 3010 C CA . TYR A 1 375 ? 41.518 6.756 -19.780 1.00 31.52 375 TYR A CA 1
ATOM 3011 C C . TYR A 1 375 ? 40.725 7.931 -20.344 1.00 31.52 375 TYR A C 1
ATOM 3013 O O . TYR A 1 375 ? 39.575 7.715 -20.788 1.00 31.52 375 TYR A O 1
#

Foldseek 3Di:
DDDDDDDDPPDPPPPDPLLVLLVLLLCLQQQLVLQLVVLVLVLVVQQPPDDLPLCLLVQLLLLLVLLVVLVVVLCVFCVPDPPDQLCVQPPPLLLLLLLLLLLLSSLLSSLLSQLCRQDDNLLLCLLLLCLLQVLVVVVVVLVPDDSVRLSVVSVVCSVVSNVVSVPDHRNVSSNVSSVSLSNSLSSLLSSLVVSCVRPPDNDQDDLSVLSSSSSSSSVSNNVVSVVPVVSVPSVVVSLPSRPVHNVSVVVSSVSSSVSSVSSSSSLSSCCRSLVGNSLSSLSNVLNPLVSVVVCCVPVVPDDDDPDVLSVVLNVLSVVLNVLSSVCSVPVVPDDDDPVSVVVSSVSSVVSVVSVSVVVVPPDDPPPDPPDDDDD

Secondary structure (DSSP, 8-state):
-----------S-SSHHHHHHHHHHHHHHHHHHHHHHHHHHHHHHH-TT--TTTTTTHHHHHHHHTGGGGHHHHHHHHTTT--S-GGGSSHHHHHHHHHHHHHHHHHHHHHHHHHHHHS-HHHHHHHHHTHHHHHHHHHHHHHHS-HHHHHHHHHHHHHHHHHHHTT--HHHHHHHHHHHHHHHHHHHHHHHHHHHHHSSS-PPP-HHHHHHHHHHHHHHHHHHHHHHH--HHHHHHHHHH-TT-HHHHHHHHHHHHHHHHHHHHHHHHHHHHS--HHHHHHHHHTTHHHHHHHHHHHH--------HHHHHHHHHHHHHHHHHHHHHHHTTS----THHHHHHHHHHHHHHHHHHHHHTTS-S-SPPP------